Protein AF-A0A2A4UG54-F1 (afdb_monomer)

pLDDT: mean 83.08, std 10.61, range [44.81, 96.62]

Nearest PDB structures (foldseek):
  1o5h-assembly1_B  TM=2.972E-01  e=5.955E+00  Thermotoga maritima
  2q13-assembly1_A-2  TM=2.517E-01  e=5.955E+00  Homo sapiens

Sequence (188 aa):
MLISNFFRPSWVFEKAAKKPYRNYIYISFSIATLIVLIKSLTKESKTFTYFQNEELNQFLGILSDPIVSLLITYAIFLGYIYLSFFIGRRLGVPNPFEQYALSIISISFVGIIGHFVSFLLENILPNNFRMMFFYIFFSWVFVWSLLAMKFNFQLSVQKALLVLLLSLLPFFLLNGPLSISPYLSWLI

Foldseek 3Di:
DPPVLVPDLLSLLVCLPPVVNVVVLVVLLVVLLVVQVVVLVVDDQDQDDPDPDPVVSVVVSCCSNSVNVLVVLVVLLVQLLVQLQVLLVVQAAADDSVSLVSQLSSLQSLLVVLVVVLVVCVVPDDLVVLVVSLVVSLVVSLVSQLVSSCNRRVDDSVSSVVSNCVSCVVSCVVVNSSSSPVSSVPSD

Secondary structure (DSSP, 8-state):
--STTTT-HHHHHHHHTSHHHHHHHHHHHHHHHHHHHHHHTTSPPPP---SS-HHHHHHHHHHTSHHHHHHHHHHHHHHHHHHHHHHHHHHS-PPPHHHHHHHHHHHTHHHHHHHHHHHHHHTTS-HHHHHHHHHHHHHHHHHHHHHHHHHHTT--HHHHHHHHHHHHHHHHHHHGGGGG-GGGGG--

Structure (mmCIF, N/CA/C/O backbone):
data_AF-A0A2A4UG54-F1
#
_entry.id   AF-A0A2A4UG54-F1
#
loop_
_atom_site.group_PDB
_atom_site.id
_atom_site.type_symbol
_atom_site.label_atom_id
_atom_site.label_alt_id
_atom_site.label_comp_id
_atom_site.label_asym_id
_atom_site.label_entity_id
_atom_site.label_seq_id
_atom_site.pdbx_PDB_ins_code
_atom_site.Cartn_x
_atom_site.Cartn_y
_atom_site.Cartn_z
_atom_site.occupancy
_atom_site.B_iso_or_equiv
_atom_site.auth_seq_id
_atom_site.auth_comp_id
_atom_site.auth_asym_id
_atom_site.auth_atom_id
_atom_site.pdbx_PDB_model_num
ATOM 1 N N . MET A 1 1 ? 27.650 14.522 -9.100 1.00 47.72 1 MET A N 1
ATOM 2 C CA . MET A 1 1 ? 26.986 13.329 -9.686 1.00 47.72 1 MET A CA 1
ATOM 3 C C . MET A 1 1 ? 26.128 12.521 -8.695 1.00 47.72 1 MET A C 1
ATOM 5 O O . MET A 1 1 ? 25.294 11.748 -9.143 1.00 47.72 1 MET A O 1
ATOM 9 N N . LEU A 1 2 ? 26.279 12.683 -7.368 1.00 45.62 2 LEU A N 1
ATOM 10 C CA . LEU A 1 2 ? 25.521 11.908 -6.364 1.00 45.62 2 LEU A CA 1
ATOM 11 C C . LEU A 1 2 ? 24.124 12.474 -6.030 1.00 45.62 2 LEU A C 1
ATOM 13 O O . LEU A 1 2 ? 23.222 11.705 -5.719 1.00 45.62 2 LEU A O 1
ATOM 17 N N . ILE A 1 3 ? 23.918 13.791 -6.153 1.00 46.03 3 ILE A N 1
ATOM 18 C CA . ILE A 1 3 ? 22.659 14.453 -5.758 1.00 46.03 3 ILE A CA 1
ATOM 19 C C . ILE A 1 3 ? 21.560 14.288 -6.825 1.00 46.03 3 ILE A C 1
ATOM 21 O O . ILE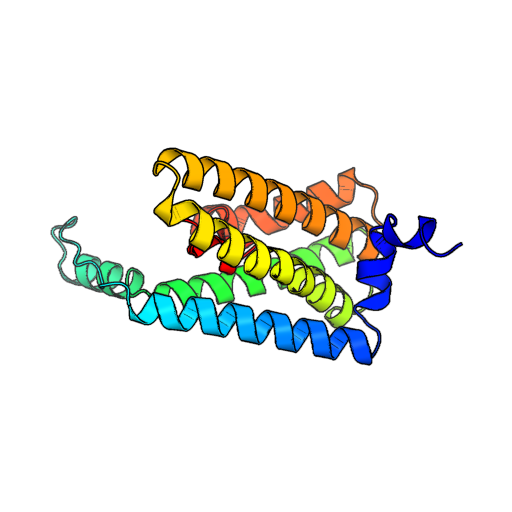 A 1 3 ? 20.399 14.078 -6.488 1.00 46.03 3 ILE A O 1
ATOM 25 N N . SER A 1 4 ? 21.909 14.284 -8.118 1.00 45.22 4 SER A N 1
ATOM 26 C CA . SER A 1 4 ? 20.925 14.176 -9.212 1.00 45.22 4 SER A CA 1
ATOM 27 C C . SER A 1 4 ? 20.233 12.810 -9.287 1.00 45.22 4 SER A C 1
ATOM 29 O O . SER A 1 4 ? 19.095 12.723 -9.737 1.00 45.22 4 SER A O 1
ATOM 31 N N . ASN A 1 5 ? 20.885 11.743 -8.815 1.00 44.81 5 ASN A N 1
ATOM 32 C CA . ASN A 1 5 ? 20.292 10.403 -8.778 1.00 44.81 5 ASN A CA 1
ATOM 33 C C . ASN A 1 5 ? 19.351 10.195 -7.584 1.00 44.81 5 ASN A C 1
ATOM 35 O O . ASN A 1 5 ? 18.510 9.302 -7.639 1.00 44.81 5 ASN A O 1
ATOM 39 N N . PHE A 1 6 ? 19.458 11.017 -6.534 1.00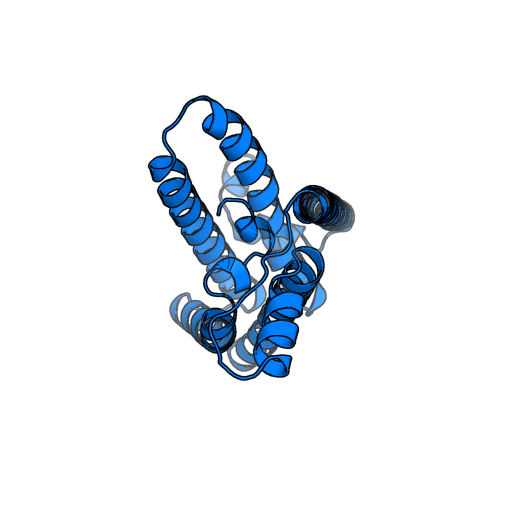 45.44 6 PHE A N 1
ATOM 40 C CA . PHE A 1 6 ? 18.584 10.935 -5.359 1.00 45.44 6 PHE A CA 1
ATOM 41 C C . PHE A 1 6 ? 17.145 11.364 -5.684 1.00 45.44 6 PHE A C 1
ATOM 43 O O . PHE A 1 6 ? 16.193 10.833 -5.121 1.00 45.44 6 PHE A O 1
ATOM 50 N N . PHE A 1 7 ? 16.983 12.277 -6.647 1.00 50.75 7 PHE A N 1
ATOM 51 C CA . PHE A 1 7 ? 15.685 12.806 -7.076 1.00 50.75 7 PHE A CA 1
ATOM 52 C C . PHE A 1 7 ? 15.033 12.032 -8.226 1.00 50.75 7 PHE A C 1
ATOM 54 O O . PHE A 1 7 ? 13.970 12.436 -8.689 1.00 50.75 7 PHE A O 1
ATOM 61 N N . ARG A 1 8 ? 15.629 10.932 -8.710 1.00 66.50 8 ARG A N 1
ATOM 62 C CA . ARG A 1 8 ? 15.028 10.113 -9.772 1.00 66.50 8 ARG A CA 1
ATOM 63 C C . ARG A 1 8 ? 14.199 8.993 -9.132 1.00 66.50 8 ARG A C 1
ATOM 65 O O . ARG A 1 8 ? 14.788 8.011 -8.686 1.00 66.50 8 ARG A O 1
ATOM 72 N N . PRO A 1 9 ? 12.852 9.050 -9.134 1.00 65.50 9 PRO A N 1
ATOM 73 C CA . PRO A 1 9 ? 12.039 8.053 -8.431 1.00 65.50 9 PRO A CA 1
ATOM 74 C C . PRO A 1 9 ? 12.246 6.631 -8.970 1.00 65.50 9 PRO A C 1
ATOM 76 O O . PRO A 1 9 ? 12.134 5.666 -8.223 1.00 65.50 9 PRO A O 1
ATOM 79 N N . SER A 1 10 ? 12.625 6.491 -10.251 1.00 68.81 10 SER A N 1
ATOM 80 C CA . SER A 1 10 ? 12.934 5.187 -10.852 1.00 68.81 10 SER A CA 1
ATOM 81 C C . SER A 1 10 ? 14.110 4.478 -10.180 1.00 68.81 10 SER A C 1
ATOM 83 O O . SER A 1 10 ? 14.108 3.256 -10.100 1.00 68.81 10 SER A O 1
ATOM 85 N N . TRP A 1 11 ? 15.065 5.220 -9.610 1.00 73.19 11 TRP A N 1
ATOM 86 C CA . TRP A 1 11 ? 16.218 4.658 -8.908 1.00 73.19 11 TRP A CA 1
ATOM 87 C C . TRP A 1 11 ? 15.816 3.852 -7.671 1.00 73.19 11 TRP A C 1
ATOM 89 O O . TRP A 1 11 ? 16.426 2.822 -7.390 1.00 73.19 11 TRP A O 1
ATOM 99 N N . VAL A 1 12 ? 14.768 4.284 -6.959 1.00 71.81 12 VAL A N 1
ATOM 100 C CA . VAL A 1 12 ? 14.221 3.566 -5.796 1.00 71.81 12 VAL A CA 1
ATOM 101 C C . VAL A 1 12 ? 13.715 2.185 -6.226 1.00 71.81 12 VAL A C 1
ATOM 103 O O . VAL A 1 12 ? 14.065 1.177 -5.616 1.00 71.81 12 VAL A O 1
ATOM 106 N N . PHE A 1 13 ? 12.981 2.119 -7.338 1.00 75.88 13 PHE A N 1
ATOM 107 C CA . PHE A 1 13 ? 12.390 0.881 -7.860 1.00 75.88 13 PHE A CA 1
ATOM 108 C C . PHE A 1 13 ? 13.407 -0.031 -8.565 1.00 75.88 13 PHE A C 1
ATOM 110 O O . PHE A 1 13 ? 13.356 -1.254 -8.443 1.00 75.88 13 PHE A O 1
ATOM 117 N N . GLU A 1 14 ? 14.382 0.551 -9.263 1.00 73.56 14 GLU A N 1
ATOM 118 C CA . GLU A 1 14 ? 15.494 -0.179 -9.883 1.00 73.56 14 GLU A CA 1
ATOM 119 C C . GLU A 1 14 ? 16.419 -0.803 -8.825 1.00 73.56 14 GLU A C 1
ATOM 121 O O . GLU A 1 14 ? 16.982 -1.882 -9.029 1.00 73.56 14 GLU A O 1
ATOM 126 N N . LYS A 1 15 ? 16.585 -0.143 -7.672 1.00 74.06 15 LYS A N 1
ATOM 127 C CA . LYS A 1 15 ? 17.396 -0.659 -6.564 1.00 74.06 15 LYS A CA 1
ATOM 128 C C . LYS A 1 15 ? 16.666 -1.637 -5.662 1.00 74.06 15 LYS A C 1
ATOM 130 O O . LYS A 1 15 ? 17.345 -2.489 -5.097 1.00 74.06 15 LYS A O 1
ATOM 135 N N . ALA A 1 16 ? 15.339 -1.563 -5.560 1.00 70.75 16 ALA A N 1
ATOM 136 C CA . ALA A 1 16 ? 14.535 -2.465 -4.733 1.00 70.75 16 ALA A CA 1
ATOM 137 C C . ALA A 1 16 ? 14.793 -3.957 -5.035 1.00 70.75 16 ALA A C 1
ATOM 139 O O . ALA A 1 16 ? 14.766 -4.782 -4.127 1.00 70.75 16 ALA A O 1
ATOM 140 N N . ALA A 1 17 ? 15.130 -4.298 -6.286 1.00 69.31 17 ALA A N 1
ATOM 141 C CA . ALA A 1 17 ? 15.460 -5.664 -6.704 1.00 69.31 17 ALA A CA 1
ATOM 142 C C . ALA A 1 17 ? 16.890 -6.129 -6.345 1.00 69.31 17 ALA A C 1
ATOM 144 O O . ALA A 1 17 ? 17.216 -7.306 -6.501 1.00 69.31 17 ALA A O 1
ATOM 145 N N . LYS A 1 18 ? 17.781 -5.238 -5.887 1.00 79.06 18 LYS A N 1
ATOM 146 C CA . LYS A 1 18 ? 19.181 -5.580 -5.582 1.00 79.06 18 LYS A CA 1
ATOM 147 C C . LYS A 1 18 ? 19.315 -6.112 -4.150 1.00 79.06 18 LYS A C 1
ATOM 149 O O . LYS A 1 18 ? 18.737 -5.557 -3.218 1.00 79.06 18 LYS A O 1
ATOM 154 N N . LYS A 1 19 ? 20.147 -7.150 -3.968 1.00 68.06 19 LYS A N 1
ATOM 155 C CA . LYS A 1 19 ? 20.279 -7.937 -2.721 1.00 68.06 19 LYS A CA 1
ATOM 156 C C . LYS A 1 19 ? 20.323 -7.141 -1.399 1.00 68.06 19 LYS A C 1
ATOM 158 O O . LYS A 1 19 ? 19.553 -7.512 -0.519 1.00 68.06 19 LYS A O 1
ATOM 163 N N . PRO A 1 20 ? 21.132 -6.076 -1.201 1.00 73.19 20 PRO A N 1
ATOM 164 C CA . PRO A 1 20 ? 21.115 -5.386 0.092 1.00 73.19 20 PRO A CA 1
ATOM 165 C C . PRO A 1 20 ? 19.790 -4.643 0.333 1.00 73.19 20 PRO A C 1
ATOM 167 O O . PRO A 1 20 ? 19.235 -4.707 1.424 1.00 73.19 20 PRO A O 1
ATOM 170 N N . TYR A 1 21 ? 19.229 -4.005 -0.698 1.00 79.62 21 TYR A N 1
ATOM 171 C CA . TYR A 1 21 ? 17.994 -3.219 -0.600 1.00 79.62 21 TYR A CA 1
ATOM 172 C C . TYR A 1 21 ? 16.747 -4.076 -0.387 1.00 79.62 21 TYR A C 1
ATOM 174 O O . TYR A 1 21 ? 15.864 -3.681 0.370 1.00 79.62 21 TYR A O 1
ATOM 182 N N . ARG A 1 22 ? 16.703 -5.272 -0.981 1.00 84.94 22 ARG A N 1
ATOM 183 C CA . ARG A 1 22 ? 15.615 -6.233 -0.771 1.00 84.94 22 ARG A CA 1
ATOM 184 C C . ARG A 1 22 ? 15.446 -6.597 0.708 1.00 84.94 22 ARG A C 1
ATOM 186 O O . ARG A 1 22 ? 14.331 -6.567 1.221 1.00 84.94 22 ARG A O 1
ATOM 193 N N . ASN A 1 23 ? 16.552 -6.884 1.398 1.00 85.94 23 ASN A N 1
ATOM 194 C CA . ASN A 1 23 ? 16.522 -7.216 2.824 1.00 85.94 23 ASN A CA 1
ATOM 195 C C . ASN A 1 23 ? 16.029 -6.036 3.666 1.00 85.94 23 ASN A C 1
ATOM 197 O O . ASN A 1 23 ? 15.204 -6.237 4.553 1.00 85.94 23 ASN A O 1
ATOM 201 N N . TYR A 1 24 ? 16.467 -4.810 3.358 1.00 84.44 24 TYR A N 1
ATOM 202 C CA . TYR A 1 24 ? 15.969 -3.617 4.049 1.00 84.44 24 TYR A CA 1
ATOM 203 C C . TYR A 1 24 ? 14.461 -3.432 3.863 1.00 84.44 24 TYR A C 1
ATOM 205 O O . TYR A 1 24 ? 13.772 -3.165 4.841 1.00 84.44 24 TYR A O 1
ATOM 213 N N . ILE A 1 25 ? 13.930 -3.646 2.653 1.00 87.62 25 ILE A N 1
ATOM 214 C CA . ILE A 1 25 ? 12.486 -3.553 2.385 1.00 87.62 25 ILE A CA 1
ATOM 215 C C . ILE A 1 25 ? 11.707 -4.553 3.244 1.00 87.62 25 ILE A C 1
ATOM 217 O O . ILE A 1 25 ? 10.733 -4.165 3.888 1.00 87.62 25 ILE A O 1
ATOM 221 N N . TYR A 1 26 ? 12.143 -5.815 3.299 1.00 88.19 26 TYR A N 1
ATOM 222 C CA . TYR A 1 26 ? 11.476 -6.818 4.130 1.00 88.19 26 TYR A CA 1
ATOM 223 C C . TYR A 1 26 ? 11.558 -6.489 5.616 1.00 88.19 26 TYR A C 1
ATOM 225 O O . TYR A 1 26 ? 10.541 -6.542 6.295 1.00 88.19 26 TYR A O 1
ATOM 233 N N . ILE A 1 27 ? 12.735 -6.110 6.120 1.00 87.38 27 ILE A N 1
ATOM 234 C CA . ILE A 1 27 ? 12.912 -5.752 7.533 1.00 87.38 27 ILE A CA 1
ATOM 235 C C . ILE A 1 27 ? 12.013 -4.568 7.895 1.00 87.38 27 ILE A C 1
ATOM 237 O O . ILE A 1 27 ? 11.282 -4.635 8.880 1.00 87.38 27 ILE A O 1
ATOM 241 N N . SER A 1 28 ? 12.013 -3.509 7.083 1.00 84.44 28 SER A N 1
ATOM 242 C CA . SER A 1 28 ? 11.151 -2.348 7.300 1.00 84.44 28 SER A CA 1
ATOM 243 C C . SER A 1 28 ? 9.671 -2.724 7.277 1.00 84.44 28 SER A C 1
ATOM 245 O O . SER A 1 28 ? 8.934 -2.332 8.177 1.00 84.44 28 SER A O 1
ATOM 247 N N . PHE A 1 29 ? 9.230 -3.515 6.298 1.00 86.69 29 PHE A N 1
ATOM 248 C CA . PHE A 1 29 ? 7.839 -3.956 6.218 1.00 86.69 29 PHE A CA 1
ATOM 249 C C . PHE A 1 29 ? 7.430 -4.826 7.414 1.00 86.69 29 PHE A C 1
ATOM 251 O O . PHE A 1 29 ? 6.344 -4.639 7.963 1.00 86.69 29 PHE A O 1
ATOM 258 N N . SER A 1 30 ? 8.302 -5.732 7.860 1.00 86.62 30 SER A N 1
ATOM 259 C CA . SER A 1 30 ? 8.070 -6.566 9.042 1.00 86.62 30 SER A CA 1
ATOM 260 C C . SER A 1 30 ? 7.985 -5.734 10.318 1.00 86.62 30 SER A C 1
ATOM 262 O O . SER A 1 30 ? 7.081 -5.954 11.117 1.00 86.62 30 SER A O 1
ATOM 264 N N . ILE A 1 31 ? 8.866 -4.742 10.495 1.00 85.38 31 ILE A N 1
ATOM 265 C CA . ILE A 1 31 ? 8.810 -3.821 11.641 1.00 85.38 31 ILE A CA 1
ATOM 266 C C . ILE A 1 31 ? 7.510 -3.012 11.610 1.00 85.38 31 ILE A C 1
ATOM 268 O O . ILE A 1 31 ? 6.824 -2.934 12.625 1.00 85.38 31 ILE A O 1
ATOM 272 N N . ALA A 1 32 ? 7.133 -2.459 10.452 1.00 82.88 32 ALA A N 1
ATOM 273 C CA . ALA A 1 32 ? 5.873 -1.730 10.299 1.00 82.88 32 ALA A CA 1
ATOM 274 C C . ALA A 1 32 ? 4.672 -2.612 10.668 1.00 82.88 32 ALA A C 1
ATOM 276 O O . ALA A 1 32 ? 3.807 -2.206 11.438 1.00 82.88 32 ALA A O 1
ATOM 277 N N . THR A 1 33 ? 4.660 -3.847 10.167 1.00 85.50 33 THR A N 1
ATOM 278 C CA . THR A 1 33 ? 3.602 -4.825 10.437 1.00 85.50 33 THR A CA 1
ATOM 279 C C . THR A 1 33 ? 3.528 -5.185 11.915 1.00 85.50 33 THR A C 1
ATOM 281 O O . THR A 1 33 ? 2.437 -5.212 12.477 1.00 85.50 33 THR A O 1
ATOM 284 N N . LEU A 1 34 ? 4.672 -5.399 12.569 1.00 86.06 34 LEU A N 1
ATOM 285 C CA . LEU A 1 34 ? 4.730 -5.689 13.998 1.00 86.06 34 LEU A CA 1
ATOM 286 C C . LEU A 1 34 ? 4.198 -4.520 14.838 1.00 86.06 34 LEU A C 1
ATOM 288 O O . LEU A 1 34 ? 3.426 -4.742 15.765 1.00 86.06 34 LEU A O 1
ATOM 292 N N . ILE A 1 35 ? 4.561 -3.280 14.496 1.00 81.00 35 ILE A N 1
ATOM 293 C CA . ILE A 1 35 ? 4.057 -2.076 15.179 1.00 81.00 35 ILE A CA 1
ATOM 294 C C . ILE A 1 35 ? 2.531 -1.982 15.056 1.00 81.00 35 ILE A C 1
ATOM 296 O O . ILE A 1 35 ? 1.840 -1.735 16.0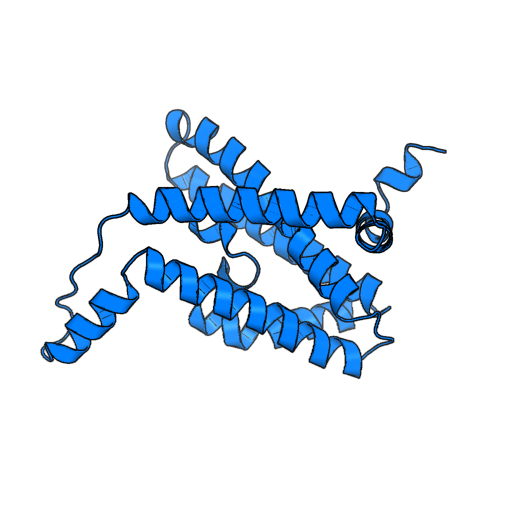48 1.00 81.00 35 ILE A O 1
ATOM 300 N N . VAL A 1 36 ? 1.995 -2.198 13.851 1.00 81.38 36 VAL A N 1
ATOM 301 C CA . VAL A 1 36 ? 0.546 -2.166 13.617 1.00 81.38 36 VAL A CA 1
ATOM 302 C C . VAL A 1 36 ? -0.149 -3.281 14.401 1.00 81.38 36 VAL A C 1
ATOM 304 O O . VAL A 1 36 ? -1.124 -3.004 15.097 1.00 81.38 36 VAL A O 1
ATOM 307 N N . LEU A 1 37 ? 0.396 -4.501 14.372 1.00 85.19 37 LEU A N 1
ATOM 308 C CA . LEU A 1 37 ? -0.126 -5.655 15.105 1.00 85.19 37 LEU A CA 1
ATOM 309 C C . LEU A 1 37 ? -0.190 -5.403 16.617 1.00 85.19 37 LEU A C 1
ATOM 311 O O . LEU A 1 37 ? -1.235 -5.627 17.224 1.00 85.19 37 LEU A O 1
ATOM 315 N N . ILE A 1 38 ? 0.897 -4.902 17.216 1.00 84.38 38 ILE A N 1
ATOM 316 C CA . ILE A 1 38 ? 0.965 -4.634 18.661 1.00 84.38 38 ILE A CA 1
ATOM 317 C C . ILE A 1 38 ? -0.137 -3.662 19.088 1.00 84.38 38 ILE A C 1
ATOM 319 O O . ILE A 1 38 ? -0.789 -3.900 20.100 1.00 84.38 38 ILE A O 1
ATOM 323 N N . LYS A 1 39 ? -0.409 -2.596 18.324 1.00 75.81 39 LYS A N 1
ATOM 324 C CA . LYS A 1 39 ? -1.500 -1.682 18.701 1.00 75.81 39 LYS A CA 1
ATOM 325 C C . LYS A 1 39 ? -2.879 -2.239 18.382 1.00 75.81 39 LYS A C 1
ATOM 327 O O . LYS A 1 39 ? -3.810 -1.929 19.119 1.00 75.81 39 LYS A O 1
ATOM 332 N N . SER A 1 40 ? -3.044 -3.054 17.341 1.00 82.00 40 SER A N 1
ATOM 333 C CA . SER A 1 40 ? -4.323 -3.742 17.131 1.00 82.00 40 SER A CA 1
ATOM 334 C C . SER A 1 40 ? -4.706 -4.559 18.367 1.00 82.00 40 SER A C 1
ATOM 336 O O . SER A 1 40 ? -5.855 -4.497 18.781 1.00 82.00 40 SER A O 1
ATOM 338 N N . LEU A 1 41 ? -3.741 -5.192 19.045 1.00 84.94 41 LEU A N 1
ATOM 339 C CA . LEU A 1 41 ? -3.983 -5.899 20.313 1.00 84.94 41 LEU A CA 1
ATOM 340 C C . LEU A 1 41 ? -4.408 -4.985 21.478 1.00 84.94 41 LEU A C 1
ATOM 342 O O . LEU A 1 41 ? -4.984 -5.469 22.444 1.00 84.94 41 LEU A O 1
ATOM 346 N N . THR A 1 42 ? -4.131 -3.680 21.408 1.00 82.50 42 THR A N 1
ATOM 347 C CA . THR A 1 42 ? -4.558 -2.704 22.431 1.00 82.50 42 THR A CA 1
ATOM 348 C C . THR A 1 42 ? -5.924 -2.077 22.156 1.00 82.50 42 THR A C 1
ATOM 350 O O . THR A 1 42 ? -6.428 -1.339 22.999 1.00 82.50 42 THR A O 1
ATOM 353 N N . LYS A 1 43 ? -6.516 -2.311 20.977 1.00 78.56 43 LYS A N 1
ATOM 354 C CA . LYS A 1 43 ? -7.853 -1.804 20.647 1.00 78.56 43 LYS A CA 1
ATOM 355 C C . LYS A 1 43 ? -8.902 -2.762 21.218 1.00 78.56 43 LYS A C 1
ATOM 357 O O . LYS A 1 43 ? -8.780 -3.973 21.076 1.00 78.56 43 LYS A O 1
ATOM 362 N N . GLU A 1 44 ? -9.944 -2.218 21.834 1.00 76.62 44 GLU A N 1
ATOM 363 C CA . GLU A 1 44 ? -11.091 -3.020 22.264 1.00 76.62 44 GLU A CA 1
ATOM 364 C C . GLU A 1 44 ? -11.944 -3.416 21.053 1.00 76.62 44 GLU A C 1
ATOM 366 O O . GLU A 1 44 ? -12.145 -2.621 20.126 1.00 76.62 44 GLU A O 1
ATOM 371 N N . SER A 1 45 ? -12.447 -4.651 21.059 1.00 74.69 45 SER A N 1
ATOM 372 C CA . SER A 1 45 ? -13.442 -5.089 20.085 1.00 74.69 45 SER A CA 1
ATOM 373 C C . SER A 1 45 ? -14.757 -4.348 20.323 1.00 74.69 45 SER A C 1
ATOM 375 O O . SER A 1 45 ? -15.148 -4.066 21.457 1.00 74.69 45 SER A O 1
ATOM 377 N N . LYS A 1 46 ? -15.452 -3.999 19.238 1.00 75.19 46 LYS A N 1
ATOM 378 C CA . LYS A 1 46 ? -16.749 -3.329 19.333 1.00 75.19 46 LYS A CA 1
ATOM 379 C C . LYS A 1 46 ? -17.854 -4.372 19.303 1.00 75.19 46 LYS A C 1
ATOM 381 O O . LYS A 1 46 ? -17.894 -5.232 18.430 1.00 75.19 46 LYS A O 1
ATOM 386 N N . THR A 1 47 ? -18.788 -4.275 20.237 1.00 73.00 47 THR A N 1
ATOM 387 C CA . THR A 1 47 ? -20.051 -5.004 20.147 1.00 73.00 47 THR A CA 1
ATOM 388 C C . THR A 1 47 ? -21.044 -4.160 19.358 1.00 73.00 47 THR A C 1
ATOM 390 O O . THR A 1 47 ? -21.216 -2.968 19.616 1.00 73.00 47 THR A O 1
ATOM 393 N N . PHE A 1 48 ? -21.672 -4.765 18.352 1.00 76.19 48 PHE A N 1
ATOM 394 C CA . PHE A 1 48 ? -22.686 -4.103 17.541 1.00 76.19 48 PHE A CA 1
ATOM 395 C C . PHE A 1 48 ? -24.067 -4.644 17.874 1.00 76.19 48 PHE A C 1
ATOM 397 O O . PHE A 1 48 ? -24.261 -5.849 17.985 1.00 76.19 48 PHE A O 1
ATOM 404 N N . THR A 1 49 ? -25.033 -3.740 17.990 1.00 82.81 49 THR A N 1
ATOM 405 C CA . THR A 1 49 ? -26.452 -4.052 18.204 1.00 82.81 49 THR A CA 1
ATOM 406 C C . THR A 1 49 ? -27.314 -3.310 17.181 1.00 82.81 49 THR A C 1
ATOM 408 O O . THR A 1 49 ? -28.355 -2.743 17.500 1.00 82.81 49 THR A O 1
ATOM 411 N N . TYR A 1 50 ? -26.847 -3.256 15.931 1.00 81.88 50 TYR A N 1
ATOM 412 C CA . TYR A 1 50 ? -27.511 -2.498 14.866 1.00 81.88 50 TYR A CA 1
ATOM 413 C C . TYR A 1 50 ? -28.686 -3.247 14.238 1.00 81.88 50 TYR A C 1
ATOM 415 O O . TYR A 1 50 ? -29.628 -2.616 13.762 1.00 81.88 50 TYR A O 1
ATOM 423 N N . PHE A 1 51 ? -28.636 -4.580 14.223 1.00 88.38 51 PHE A N 1
ATOM 424 C CA . PHE A 1 51 ? -29.647 -5.415 13.583 1.00 88.38 51 PHE A CA 1
ATOM 425 C C . PHE A 1 51 ? -30.430 -6.223 14.617 1.00 88.38 51 PHE A C 1
ATOM 427 O O . PHE A 1 51 ? -29.928 -6.531 15.691 1.00 88.38 51 PHE A O 1
ATOM 434 N N . GLN A 1 52 ? -31.666 -6.603 14.294 1.00 90.00 52 GLN A N 1
ATOM 435 C CA . GLN A 1 52 ? -32.446 -7.516 15.143 1.00 90.00 52 GLN A CA 1
ATOM 436 C C . GLN A 1 52 ? -31.911 -8.956 15.099 1.00 90.00 52 GLN A C 1
ATOM 438 O O . GLN A 1 52 ? -32.177 -9.743 15.998 1.00 90.00 52 GLN A O 1
ATOM 443 N N . ASN A 1 53 ? -31.161 -9.306 14.050 1.00 92.00 53 ASN A N 1
ATOM 444 C CA . ASN A 1 53 ? -30.541 -10.615 13.911 1.00 92.00 53 ASN A CA 1
ATOM 445 C C . ASN A 1 53 ? -29.233 -10.666 14.728 1.00 92.00 53 ASN A C 1
ATOM 447 O O . ASN A 1 53 ? -28.261 -9.981 14.398 1.00 92.00 53 ASN A O 1
ATOM 451 N N . GLU A 1 54 ? -29.219 -11.478 15.789 1.00 89.19 54 GLU A N 1
ATOM 452 C CA . GLU A 1 54 ? -28.056 -11.647 16.670 1.00 89.19 54 GLU A CA 1
ATOM 453 C C . GLU A 1 54 ? -26.848 -12.262 15.953 1.00 89.19 54 GLU A C 1
ATOM 455 O O . GLU A 1 54 ? -25.726 -11.824 16.194 1.00 89.19 54 GLU A O 1
ATOM 460 N N . GLU A 1 55 ? -27.050 -13.204 15.029 1.00 90.06 55 GLU A N 1
ATOM 461 C CA . GLU A 1 55 ? -25.960 -13.822 14.258 1.00 90.06 55 GLU A CA 1
ATOM 462 C C . GLU A 1 55 ? -25.263 -12.794 13.358 1.00 90.06 55 GLU A C 1
ATOM 464 O O . GLU A 1 55 ? -24.036 -12.759 13.274 1.00 90.06 55 GLU A O 1
ATOM 469 N N . LEU A 1 56 ? -26.032 -11.899 12.729 1.00 86.69 56 LEU A N 1
ATOM 470 C CA . LEU A 1 56 ? -25.495 -10.814 11.910 1.00 86.69 56 LEU A CA 1
ATOM 471 C C . LEU A 1 56 ? -24.682 -9.832 12.762 1.00 86.69 56 LEU A C 1
ATOM 473 O O . LEU A 1 56 ? -23.600 -9.410 12.356 1.00 86.69 56 LEU A O 1
ATOM 477 N N . ASN A 1 57 ? -25.165 -9.499 13.959 1.00 84.75 57 ASN A N 1
ATOM 478 C CA . ASN A 1 57 ? -24.428 -8.666 14.909 1.00 84.75 57 ASN A CA 1
ATOM 479 C C . ASN A 1 57 ? -23.144 -9.350 15.405 1.00 84.75 57 ASN A C 1
ATOM 481 O O . ASN A 1 57 ? -22.107 -8.693 15.492 1.00 84.75 57 ASN A O 1
ATOM 485 N N . GLN A 1 58 ? -23.185 -10.656 15.691 1.00 86.62 58 GLN A N 1
ATOM 486 C CA . GLN A 1 58 ? -22.006 -11.442 16.071 1.00 86.62 58 GLN A CA 1
ATOM 487 C C . GLN A 1 58 ? -20.978 -11.483 14.937 1.00 86.62 58 GLN A C 1
ATOM 489 O O . GLN A 1 58 ? -19.795 -11.243 15.172 1.00 86.62 58 GLN A O 1
ATOM 494 N N . PHE A 1 59 ? -21.424 -11.715 13.701 1.00 85.88 59 PHE A N 1
ATOM 495 C CA . PHE A 1 59 ? -20.564 -11.697 12.521 1.00 85.88 59 PHE A CA 1
ATOM 496 C C . PHE A 1 59 ? -19.890 -10.332 12.330 1.00 85.88 59 PHE A C 1
ATOM 498 O O . PHE A 1 59 ? -18.675 -10.259 12.142 1.00 85.88 59 PHE A O 1
ATOM 505 N N . LEU A 1 60 ? -20.645 -9.237 12.449 1.00 84.25 60 LEU A N 1
ATOM 506 C CA . LEU A 1 60 ? -20.082 -7.885 12.412 1.00 84.25 60 LEU A CA 1
ATOM 507 C C . LEU A 1 60 ? -19.124 -7.631 13.582 1.00 84.25 60 LEU A C 1
ATOM 509 O O . LEU A 1 60 ? -18.096 -6.982 13.395 1.00 84.25 60 LEU A O 1
ATOM 513 N N . GLY A 1 61 ? -19.421 -8.175 14.764 1.00 83.25 61 GLY A N 1
ATOM 514 C CA . GLY A 1 61 ? -18.538 -8.145 15.927 1.00 83.25 61 GLY A CA 1
ATOM 515 C C . GLY A 1 61 ? -17.180 -8.782 15.627 1.00 83.25 61 GLY A C 1
ATOM 516 O O . GLY A 1 61 ? -16.152 -8.148 15.857 1.00 83.25 61 GLY A O 1
ATOM 517 N N . ILE A 1 62 ? -17.165 -9.967 15.006 1.00 85.75 62 ILE A N 1
ATOM 518 C CA . ILE A 1 62 ? -15.932 -10.639 14.553 1.00 85.75 62 ILE A CA 1
ATOM 519 C C . ILE A 1 62 ? -15.177 -9.772 13.540 1.00 85.75 62 ILE A C 1
ATOM 521 O O . ILE A 1 62 ? -13.962 -9.632 13.639 1.00 85.75 62 ILE A O 1
ATOM 525 N N . LEU A 1 63 ? -15.870 -9.150 12.582 1.00 83.38 63 LEU A N 1
ATOM 526 C CA . LEU A 1 63 ? -15.228 -8.265 11.601 1.00 83.38 63 LEU A CA 1
ATOM 527 C C . LEU A 1 63 ? -14.638 -6.992 12.224 1.00 83.38 63 LEU A C 1
ATOM 529 O O . LEU A 1 63 ? -13.709 -6.412 11.659 1.00 83.38 63 LEU A O 1
ATOM 533 N N . SER A 1 64 ? -15.155 -6.557 13.376 1.00 82.00 64 SER A N 1
ATOM 534 C CA . SER A 1 64 ? -14.575 -5.448 14.142 1.00 82.00 64 SER A CA 1
ATOM 535 C C . SER A 1 64 ? -13.461 -5.843 15.092 1.00 82.00 64 SER A C 1
ATOM 537 O O . SER A 1 64 ? -12.854 -4.948 15.686 1.00 82.00 64 SER A O 1
ATOM 539 N N . ASP A 1 65 ? -13.174 -7.138 15.238 1.00 87.56 65 ASP A N 1
ATOM 540 C CA . ASP A 1 65 ? -11.990 -7.565 15.963 1.00 87.56 65 ASP A CA 1
ATOM 541 C C . ASP A 1 65 ? -10.752 -6.922 15.304 1.00 87.56 65 ASP A C 1
ATOM 543 O O . ASP A 1 65 ? -10.557 -7.045 14.088 1.00 87.56 65 ASP A O 1
ATOM 547 N N . PRO A 1 66 ? -9.911 -6.202 16.065 1.00 85.19 66 PRO A N 1
ATOM 548 C CA . PRO A 1 66 ? -8.787 -5.467 15.495 1.00 85.19 66 PRO A CA 1
ATOM 549 C C . PRO A 1 66 ? -7.775 -6.339 14.746 1.00 85.19 66 PRO A C 1
ATOM 551 O O . PRO A 1 66 ? -7.115 -5.849 13.825 1.00 85.19 66 PRO A O 1
ATOM 554 N N . ILE A 1 67 ? -7.623 -7.609 15.129 1.00 88.38 67 ILE A N 1
ATOM 555 C CA . ILE A 1 67 ? -6.715 -8.555 14.476 1.00 88.38 67 ILE A CA 1
ATOM 556 C C . ILE A 1 67 ? -7.351 -9.077 13.196 1.00 88.38 67 ILE A C 1
ATOM 558 O O . ILE A 1 67 ? -6.694 -9.078 12.154 1.00 88.38 67 ILE A O 1
ATOM 562 N N . VAL A 1 68 ? -8.634 -9.441 13.231 1.00 88.94 68 VAL A N 1
ATO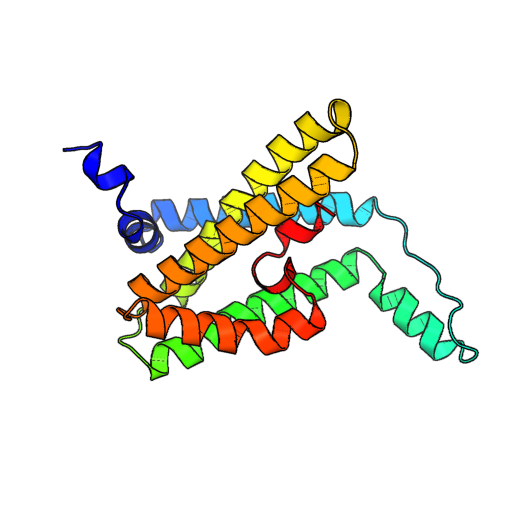M 563 C CA . VAL A 1 68 ? -9.375 -9.854 12.028 1.00 88.94 68 VAL A CA 1
ATOM 564 C C . VAL A 1 68 ? -9.407 -8.723 10.998 1.00 88.94 68 VAL A C 1
ATOM 566 O O . VAL A 1 68 ? -9.065 -8.937 9.834 1.00 88.94 68 VAL A O 1
ATOM 569 N N . SER A 1 69 ? -9.726 -7.501 11.423 1.00 85.88 69 SER A N 1
ATOM 570 C CA . SER A 1 69 ? -9.724 -6.308 10.570 1.00 85.88 69 SER A CA 1
ATOM 571 C C . SER A 1 69 ? -8.346 -6.048 9.947 1.00 85.88 69 SER A C 1
ATOM 573 O O . SER A 1 69 ? -8.232 -5.738 8.753 1.00 85.88 69 SER A O 1
ATOM 575 N N . LEU A 1 70 ? -7.274 -6.248 10.721 1.00 87.31 70 LEU A N 1
ATOM 576 C CA . LEU A 1 70 ? -5.908 -6.128 10.222 1.00 87.31 70 LEU A CA 1
ATOM 577 C C . LEU A 1 70 ? -5.593 -7.193 9.164 1.00 87.31 70 LEU A C 1
ATOM 579 O O . LEU A 1 70 ? -5.064 -6.861 8.102 1.00 87.31 70 LEU A O 1
ATOM 583 N N . LEU A 1 71 ? -5.950 -8.455 9.413 1.00 90.00 71 LEU A N 1
ATOM 584 C CA . LEU A 1 71 ? -5.757 -9.55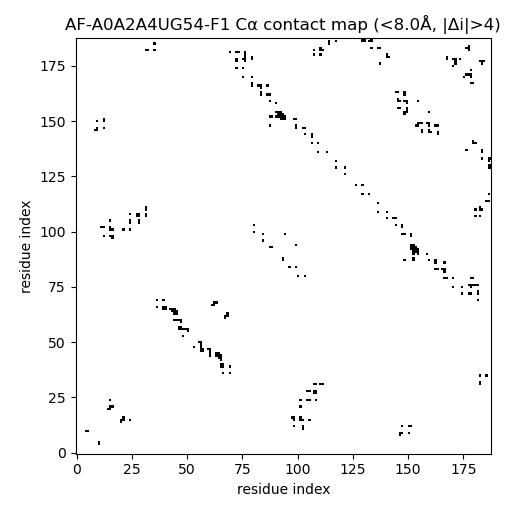3 8.460 1.00 90.00 7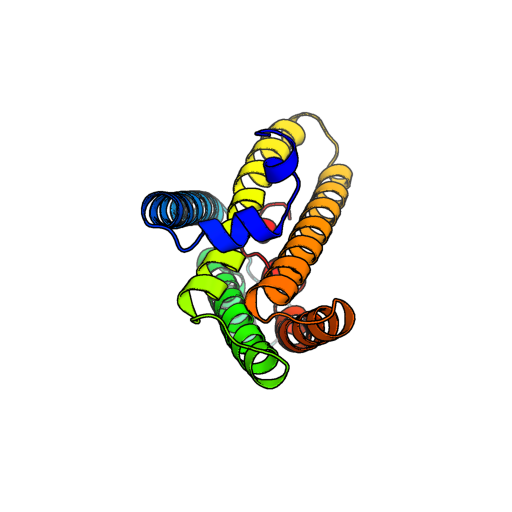1 LEU A CA 1
ATOM 585 C C . LEU A 1 71 ? -6.505 -9.298 7.147 1.00 90.00 71 LEU A C 1
ATOM 587 O O . LEU A 1 71 ? -5.920 -9.457 6.074 1.00 90.00 71 LEU A O 1
ATOM 591 N N . ILE A 1 72 ? -7.755 -8.832 7.223 1.00 90.19 72 ILE A N 1
ATOM 592 C CA . ILE A 1 72 ? -8.543 -8.423 6.051 1.00 90.19 72 ILE A CA 1
ATOM 593 C C . ILE A 1 72 ? -7.828 -7.296 5.299 1.00 90.19 72 ILE A C 1
ATOM 595 O O . ILE A 1 72 ? -7.701 -7.351 4.077 1.00 90.19 72 ILE A O 1
ATOM 599 N N . THR A 1 73 ? -7.293 -6.305 6.013 1.00 89.50 73 THR A N 1
ATOM 600 C CA . THR A 1 73 ? -6.566 -5.182 5.406 1.00 89.50 73 THR A CA 1
ATOM 601 C C . THR A 1 73 ? -5.325 -5.651 4.640 1.00 89.50 73 THR A C 1
ATOM 603 O O . THR A 1 73 ? -5.118 -5.233 3.499 1.00 89.50 73 THR A O 1
ATOM 606 N N . TYR A 1 74 ? -4.528 -6.562 5.206 1.00 90.62 74 TYR A N 1
ATOM 607 C CA . TYR A 1 74 ? -3.376 -7.141 4.505 1.00 90.62 74 TYR A CA 1
ATOM 608 C C . TYR A 1 74 ? -3.783 -8.024 3.323 1.00 90.62 74 TYR A C 1
ATOM 610 O O . TYR A 1 74 ? -3.147 -7.953 2.271 1.00 90.62 74 TYR A O 1
ATOM 618 N N . ALA A 1 75 ? -4.843 -8.823 3.458 1.00 92.56 75 ALA A N 1
ATOM 619 C CA . ALA A 1 75 ? -5.368 -9.633 2.360 1.00 92.56 75 ALA A CA 1
ATOM 620 C C . ALA A 1 75 ? -5.811 -8.755 1.180 1.00 92.56 75 ALA A C 1
ATOM 622 O O . ALA A 1 75 ? -5.456 -9.026 0.032 1.00 92.56 75 ALA A O 1
ATOM 623 N N . ILE A 1 76 ? -6.509 -7.654 1.467 1.00 92.81 76 ILE A N 1
ATOM 624 C CA . ILE A 1 76 ? -6.915 -6.655 0.476 1.00 92.81 76 ILE A CA 1
ATOM 625 C C . ILE A 1 76 ? -5.693 -6.000 -0.180 1.00 92.81 76 ILE A C 1
ATOM 627 O O . ILE A 1 76 ? -5.647 -5.890 -1.403 1.00 92.81 76 ILE A O 1
ATOM 631 N N . PHE A 1 77 ? -4.677 -5.622 0.599 1.00 92.31 77 PHE A N 1
ATOM 632 C CA . PHE A 1 77 ? -3.438 -5.040 0.074 1.00 92.31 77 PHE A CA 1
ATOM 633 C C . PHE A 1 77 ? -2.681 -5.998 -0.862 1.00 92.31 77 PHE A C 1
ATOM 635 O O . PHE A 1 77 ? -2.223 -5.597 -1.935 1.00 92.31 77 PHE A O 1
ATOM 642 N N . LEU A 1 78 ? -2.583 -7.282 -0.506 1.00 93.31 78 LEU A N 1
ATOM 643 C CA . LEU A 1 78 ? -1.994 -8.307 -1.375 1.00 93.31 78 LEU A CA 1
ATOM 644 C C . LEU A 1 78 ? -2.828 -8.514 -2.646 1.00 93.31 78 LEU A C 1
ATOM 646 O O . LEU A 1 78 ? -2.263 -8.616 -3.738 1.00 93.31 78 LEU A O 1
ATOM 650 N N . GLY A 1 79 ? -4.158 -8.514 -2.519 1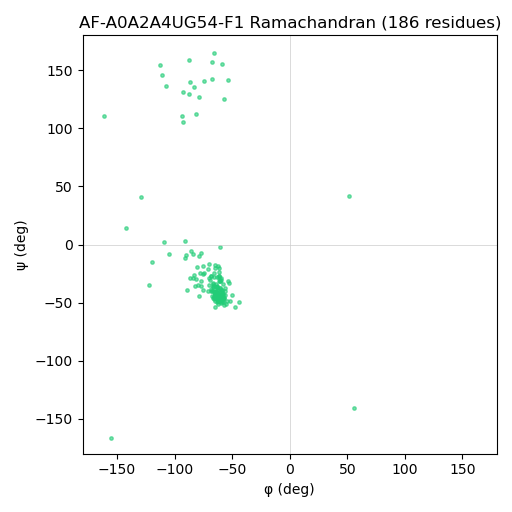.00 94.12 79 GLY A N 1
ATOM 651 C CA . GLY A 1 79 ? -5.085 -8.539 -3.649 1.00 94.12 79 GLY A CA 1
ATOM 652 C C . GLY A 1 79 ? -4.871 -7.359 -4.599 1.00 94.12 79 GLY A C 1
ATOM 653 O O . GLY A 1 79 ? -4.798 -7.556 -5.813 1.00 94.12 79 GLY A O 1
ATOM 654 N N . TYR A 1 80 ? -4.673 -6.155 -4.059 1.00 94.19 80 TYR A N 1
ATOM 655 C CA . TYR A 1 80 ? -4.335 -4.953 -4.822 1.00 94.19 80 TYR A CA 1
ATOM 656 C C . TYR A 1 80 ? -3.016 -5.104 -5.589 1.00 94.19 80 TYR A C 1
ATOM 658 O O . TYR A 1 80 ? -2.989 -4.843 -6.795 1.00 94.19 80 TYR A O 1
ATOM 666 N N . ILE A 1 81 ? -1.940 -5.572 -4.945 1.00 94.62 81 ILE A N 1
ATOM 667 C CA . ILE A 1 81 ? -0.645 -5.820 -5.611 1.00 94.62 81 ILE A CA 1
ATOM 668 C C . ILE A 1 81 ? -0.804 -6.837 -6.745 1.00 94.62 81 ILE A C 1
ATOM 670 O O . ILE A 1 81 ? -0.259 -6.658 -7.835 1.00 94.62 81 ILE A O 1
ATOM 674 N N . TYR A 1 82 ? -1.553 -7.910 -6.507 1.00 95.50 82 TYR A N 1
ATOM 675 C CA . TYR A 1 82 ? -1.770 -8.939 -7.513 1.00 95.50 82 TYR A CA 1
ATOM 676 C C . TYR A 1 82 ? -2.561 -8.383 -8.702 1.00 95.50 82 TYR A C 1
ATOM 678 O O . TYR A 1 82 ? -2.088 -8.432 -9.836 1.00 95.50 82 TYR A O 1
ATOM 686 N N . LEU A 1 83 ? -3.723 -7.776 -8.459 1.00 95.62 83 LEU A N 1
ATOM 687 C CA . LEU A 1 83 ? -4.583 -7.247 -9.518 1.00 95.62 83 LEU A CA 1
ATOM 688 C C . LEU A 1 83 ? -3.869 -6.177 -10.356 1.00 95.62 83 LEU A C 1
ATOM 690 O O . LEU A 1 83 ? -3.896 -6.235 -11.588 1.00 95.62 83 LEU A O 1
ATOM 694 N N . SER A 1 84 ? -3.162 -5.256 -9.703 1.00 95.19 84 SER A N 1
ATOM 695 C CA . SER A 1 84 ? -2.379 -4.223 -10.387 1.00 95.19 84 SER A CA 1
ATOM 696 C C . SER A 1 84 ? -1.248 -4.784 -11.234 1.00 95.19 84 SER A C 1
ATOM 698 O O . SER A 1 84 ? -1.023 -4.294 -12.343 1.00 95.19 84 SER A O 1
ATOM 700 N N . PHE A 1 85 ? -0.592 -5.856 -10.788 1.00 96.12 85 PHE A N 1
ATOM 701 C CA . PHE A 1 85 ? 0.377 -6.559 -11.618 1.00 96.12 85 PHE A CA 1
ATOM 702 C C . PHE A 1 85 ? -0.264 -7.174 -12.863 1.00 96.12 85 PHE A C 1
ATOM 704 O O . PHE A 1 85 ? 0.268 -7.024 -13.964 1.00 96.12 85 PHE A O 1
ATOM 711 N N . PHE A 1 86 ? -1.414 -7.837 -12.719 1.00 95.69 86 PHE A N 1
ATOM 712 C CA . PHE A 1 86 ? -2.103 -8.467 -13.847 1.00 95.69 86 PHE A CA 1
ATOM 713 C C . PHE A 1 86 ? -2.568 -7.449 -14.886 1.00 95.69 86 PHE A C 1
ATOM 715 O O . PHE A 1 86 ? -2.325 -7.644 -16.079 1.00 95.69 86 PHE A O 1
ATOM 722 N N . ILE A 1 87 ? -3.189 -6.352 -14.450 1.00 95.31 87 ILE A N 1
ATOM 723 C CA . ILE A 1 87 ? -3.637 -5.283 -15.349 1.00 95.31 87 ILE A CA 1
ATOM 724 C C . ILE A 1 87 ? -2.420 -4.580 -15.971 1.00 95.31 87 ILE A C 1
ATOM 726 O O . ILE A 1 87 ? -2.368 -4.400 -17.189 1.00 95.31 87 ILE A O 1
ATOM 730 N N . GLY A 1 88 ? -1.401 -4.247 -15.171 1.00 94.56 88 GLY A N 1
ATOM 731 C CA . GLY A 1 88 ? -0.172 -3.598 -15.637 1.00 94.56 88 GLY A CA 1
ATOM 732 C C . GLY A 1 88 ? 0.575 -4.416 -16.690 1.00 94.56 88 GLY A C 1
ATOM 733 O O . GLY A 1 88 ? 0.948 -3.884 -17.738 1.00 94.56 88 GLY A O 1
ATOM 734 N N . ARG A 1 89 ? 0.702 -5.731 -16.477 1.00 93.81 89 ARG A N 1
ATOM 735 C CA . ARG A 1 89 ? 1.307 -6.674 -17.430 1.00 93.81 89 ARG A CA 1
ATOM 736 C C . ARG A 1 89 ? 0.580 -6.724 -18.775 1.00 93.81 89 ARG A C 1
ATOM 738 O O . ARG A 1 89 ? 1.217 -6.987 -19.788 1.00 93.81 89 ARG A O 1
ATOM 745 N N . ARG A 1 90 ? -0.738 -6.505 -18.809 1.00 93.44 90 ARG A N 1
ATOM 746 C CA . ARG A 1 90 ? -1.515 -6.490 -20.063 1.00 93.44 90 ARG A CA 1
ATOM 747 C C . ARG A 1 90 ? -1.293 -5.218 -20.881 1.00 93.44 90 ARG A C 1
ATOM 749 O O . ARG A 1 90 ? -1.497 -5.246 -22.089 1.00 93.44 90 ARG A O 1
ATOM 756 N N . LEU A 1 91 ? -0.902 -4.116 -20.240 1.00 92.00 91 LEU A N 1
ATOM 757 C CA . LEU A 1 91 ? -0.825 -2.791 -20.864 1.00 92.00 91 LEU A CA 1
ATOM 758 C C . LEU A 1 91 ? 0.608 -2.322 -21.178 1.00 92.00 91 LEU A C 1
ATOM 760 O O . LEU A 1 91 ? 0.760 -1.285 -21.835 1.00 92.00 91 LEU A O 1
ATOM 764 N N . GLY A 1 92 ? 1.636 -3.047 -20.720 1.00 90.88 92 GLY A N 1
ATOM 765 C CA . GLY A 1 92 ? 3.048 -2.660 -20.830 1.00 90.88 92 GLY A CA 1
ATOM 766 C C . GLY A 1 92 ? 4.031 -3.833 -20.798 1.00 90.88 92 GLY A C 1
ATOM 767 O O . GLY A 1 92 ? 3.640 -4.989 -20.942 1.00 90.88 92 GLY A O 1
ATOM 768 N N . VAL A 1 93 ? 5.319 -3.526 -20.613 1.00 83.94 93 VAL A N 1
ATOM 769 C CA . VAL A 1 93 ? 6.406 -4.520 -20.548 1.00 83.94 93 VAL A CA 1
ATOM 770 C C . VAL A 1 93 ? 6.647 -4.885 -19.082 1.00 83.94 93 VAL A C 1
ATOM 772 O O . VAL A 1 93 ? 7.116 -4.035 -18.326 1.00 83.94 93 VAL A O 1
ATOM 775 N N . PRO A 1 94 ? 6.309 -6.108 -18.640 1.00 81.19 94 PRO A N 1
ATOM 776 C CA . PRO A 1 94 ? 6.359 -6.457 -17.228 1.00 81.19 94 PRO A CA 1
ATOM 777 C C . PRO A 1 94 ? 7.785 -6.758 -16.761 1.00 81.19 94 PRO A C 1
ATOM 779 O O . PRO A 1 94 ? 8.442 -7.663 -17.273 1.00 81.19 94 PRO A O 1
ATOM 782 N N . ASN A 1 95 ? 8.217 -6.079 -15.701 1.00 83.81 95 ASN A N 1
ATOM 783 C CA . ASN A 1 95 ? 9.248 -6.621 -14.819 1.00 83.81 95 ASN A CA 1
ATOM 784 C C . ASN A 1 95 ? 8.730 -7.876 -14.079 1.00 83.81 95 ASN A C 1
ATOM 786 O O . ASN A 1 95 ? 7.516 -8.107 -14.018 1.00 83.81 95 ASN A O 1
ATOM 790 N N . PRO A 1 96 ? 9.619 -8.689 -13.473 1.00 88.25 96 PRO A N 1
ATOM 791 C CA . PRO A 1 96 ? 9.208 -9.798 -12.616 1.00 88.25 96 PRO A CA 1
ATOM 792 C C . PRO A 1 96 ? 8.258 -9.340 -11.500 1.00 88.25 96 PRO A C 1
ATOM 794 O O . PRO A 1 96 ? 8.466 -8.283 -10.900 1.00 88.25 96 PRO A O 1
ATOM 797 N N . PHE A 1 97 ? 7.248 -10.161 -11.180 1.00 91.44 97 PHE A N 1
ATOM 798 C CA . PHE A 1 97 ? 6.266 -9.871 -10.122 1.00 91.44 97 PHE A CA 1
ATOM 799 C C . PHE A 1 97 ? 6.934 -9.472 -8.808 1.00 91.44 97 PHE A C 1
ATOM 801 O O . PHE A 1 97 ? 6.537 -8.497 -8.181 1.00 91.44 97 PHE A O 1
ATOM 808 N N . GLU A 1 98 ? 7.992 -10.186 -8.431 1.00 90.62 98 GLU A N 1
ATOM 809 C CA . GLU A 1 98 ? 8.755 -9.924 -7.216 1.00 90.62 98 GLU A CA 1
ATOM 810 C C . GLU A 1 98 ? 9.291 -8.486 -7.152 1.00 90.62 98 GLU A C 1
ATOM 812 O O . GLU A 1 98 ? 9.174 -7.832 -6.119 1.00 90.62 98 GLU A O 1
ATOM 817 N N . GLN A 1 99 ? 9.831 -7.957 -8.254 1.00 89.31 99 GLN A N 1
ATOM 818 C CA . GLN A 1 99 ? 10.359 -6.593 -8.298 1.00 89.31 99 GLN A CA 1
ATOM 819 C C . GLN A 1 99 ? 9.246 -5.547 -8.170 1.00 89.31 99 GLN A C 1
ATOM 821 O O . GLN A 1 99 ? 9.416 -4.533 -7.484 1.00 89.31 99 GLN A O 1
ATOM 826 N N . TYR A 1 100 ? 8.095 -5.801 -8.794 1.00 91.38 100 TYR A N 1
ATOM 827 C CA . TYR A 1 100 ? 6.922 -4.949 -8.643 1.00 91.38 100 TYR A CA 1
ATOM 828 C C . TYR A 1 100 ? 6.383 -4.982 -7.206 1.00 91.38 100 TYR A C 1
ATOM 830 O O . TYR A 1 100 ? 6.179 -3.929 -6.601 1.00 91.38 100 TYR A O 1
ATOM 838 N N . ALA A 1 101 ? 6.235 -6.175 -6.627 1.00 92.25 101 ALA A N 1
ATOM 839 C CA . ALA A 1 101 ? 5.775 -6.355 -5.257 1.00 92.25 101 ALA A CA 1
ATOM 840 C C . ALA A 1 101 ? 6.717 -5.659 -4.266 1.00 92.25 101 ALA A C 1
ATOM 842 O O . ALA A 1 101 ? 6.258 -4.893 -3.426 1.00 92.25 101 ALA A O 1
ATOM 843 N N . LEU A 1 102 ? 8.036 -5.828 -4.417 1.00 91.00 102 LEU A N 1
ATOM 844 C CA . LEU A 1 102 ? 9.039 -5.118 -3.616 1.00 91.00 102 LEU A CA 1
ATOM 845 C C . LEU A 1 102 ? 8.947 -3.600 -3.782 1.00 91.00 102 LEU A C 1
ATOM 847 O O . LEU A 1 102 ? 9.100 -2.878 -2.801 1.00 91.00 102 LEU A O 1
ATOM 851 N N . SER A 1 103 ? 8.660 -3.110 -4.990 1.00 90.25 103 SER A N 1
ATOM 852 C CA . SER A 1 103 ? 8.453 -1.679 -5.231 1.00 90.25 103 SER A CA 1
ATOM 853 C C . SER A 1 103 ? 7.259 -1.152 -4.438 1.00 90.25 103 SER A C 1
ATOM 855 O O . SER A 1 103 ? 7.409 -0.158 -3.733 1.00 90.25 103 SER A O 1
ATOM 857 N N . ILE A 1 104 ? 6.107 -1.829 -4.484 1.00 90.81 104 ILE A N 1
ATOM 858 C CA . ILE A 1 104 ? 4.915 -1.416 -3.727 1.00 90.81 104 ILE A CA 1
ATOM 859 C C . ILE A 1 104 ? 5.133 -1.567 -2.217 1.00 90.81 104 ILE A C 1
ATOM 861 O O . ILE A 1 104 ? 4.858 -0.642 -1.459 1.00 90.81 104 ILE A O 1
ATOM 865 N N . ILE A 1 105 ? 5.716 -2.681 -1.771 1.00 90.19 105 ILE A N 1
ATOM 866 C CA . ILE A 1 105 ? 6.032 -2.919 -0.358 1.00 90.19 105 ILE A CA 1
ATOM 867 C C . ILE A 1 105 ? 7.007 -1.860 0.172 1.00 90.19 105 ILE A C 1
ATOM 869 O O . ILE A 1 105 ? 6.838 -1.406 1.298 1.00 90.19 105 ILE A O 1
ATOM 873 N N . SER A 1 106 ? 7.982 -1.407 -0.623 1.00 86.00 106 SER A N 1
ATOM 874 C CA . SER A 1 106 ? 8.942 -0.372 -0.206 1.00 86.00 106 SER A CA 1
ATOM 875 C C . SER A 1 106 ? 8.289 0.978 0.098 1.00 86.00 106 SER A C 1
ATOM 877 O O . SER A 1 106 ? 8.760 1.701 0.977 1.00 86.00 106 SER A O 1
ATOM 879 N N . ILE A 1 107 ? 7.154 1.281 -0.546 1.00 86.12 107 ILE A N 1
ATOM 880 C CA . ILE A 1 107 ? 6.344 2.470 -0.239 1.00 86.12 107 ILE A CA 1
ATOM 881 C C . ILE A 1 107 ? 5.843 2.396 1.209 1.00 86.12 107 ILE A C 1
ATOM 883 O O . ILE A 1 107 ? 5.658 3.431 1.847 1.00 86.12 107 ILE A O 1
ATOM 887 N N . SER A 1 108 ? 5.755 1.192 1.785 1.00 71.69 108 SER A N 1
ATOM 888 C CA . SER A 1 108 ? 5.360 0.989 3.179 1.00 71.69 108 SER A CA 1
ATOM 889 C C . SER A 1 108 ? 6.289 1.599 4.212 1.00 71.69 108 SER A C 1
ATOM 891 O O . SER A 1 108 ? 5.858 1.866 5.333 1.00 71.69 108 SER A O 1
ATOM 893 N N . PHE A 1 109 ? 7.528 1.919 3.839 1.00 72.75 109 PHE A N 1
ATOM 894 C CA . PHE A 1 109 ? 8.422 2.687 4.700 1.00 72.75 109 PHE A CA 1
ATOM 895 C C . PHE A 1 109 ? 7.862 4.079 5.036 1.00 72.75 109 PHE A C 1
ATOM 897 O O . PHE A 1 109 ? 8.058 4.576 6.145 1.00 72.75 109 PHE A O 1
ATOM 904 N N . VAL A 1 110 ? 7.092 4.677 4.118 1.00 70.50 110 VAL A N 1
ATOM 905 C CA . VAL A 1 110 ? 6.368 5.935 4.360 1.00 70.50 110 VAL A CA 1
ATOM 906 C C . VAL A 1 110 ? 5.423 5.789 5.549 1.00 70.50 110 VAL A C 1
ATOM 908 O O . VAL A 1 110 ? 5.270 6.726 6.323 1.00 70.50 110 VAL A O 1
ATOM 911 N N . GLY A 1 111 ? 4.847 4.603 5.742 1.00 67.19 111 GLY A N 1
ATOM 912 C CA . GLY A 1 111 ? 4.038 4.287 6.908 1.00 67.19 111 GLY A CA 1
ATOM 913 C C . GLY A 1 111 ? 4.775 4.479 8.209 1.00 67.19 111 GLY A C 1
ATOM 914 O O . GLY A 1 111 ? 4.300 5.210 9.063 1.00 67.19 111 GLY A O 1
ATOM 915 N N . ILE A 1 112 ? 5.961 3.885 8.335 1.00 73.44 112 ILE A N 1
ATOM 916 C CA . ILE A 1 112 ? 6.790 3.973 9.546 1.00 73.44 112 ILE A CA 1
ATOM 917 C C . ILE A 1 112 ? 7.086 5.434 9.892 1.00 73.44 112 ILE A C 1
ATOM 919 O O . ILE A 1 112 ? 6.916 5.842 11.040 1.00 73.44 112 ILE A O 1
ATOM 923 N N . ILE A 1 113 ? 7.474 6.232 8.892 1.00 78.44 113 ILE A N 1
ATOM 924 C CA . ILE A 1 113 ? 7.706 7.671 9.075 1.00 78.44 113 ILE A CA 1
ATOM 925 C C . ILE A 1 113 ? 6.411 8.361 9.510 1.00 78.44 113 ILE A C 1
ATOM 927 O O . ILE A 1 113 ? 6.414 9.123 10.474 1.00 78.44 113 ILE A O 1
ATOM 931 N N . GLY A 1 114 ? 5.301 8.073 8.831 1.00 73.12 114 GLY A N 1
ATOM 932 C CA . GLY A 1 114 ? 3.992 8.633 9.152 1.00 73.12 114 GLY A CA 1
ATOM 933 C C . GLY A 1 114 ? 3.543 8.310 10.570 1.00 73.12 114 GLY A C 1
ATOM 934 O O . GLY A 1 114 ? 3.069 9.200 11.267 1.00 73.12 114 GLY A O 1
ATOM 935 N N . HIS A 1 115 ? 3.766 7.081 11.036 1.00 71.69 115 HIS A N 1
ATOM 936 C CA . HIS A 1 115 ? 3.490 6.672 12.410 1.00 71.69 115 HIS A CA 1
ATOM 937 C C . HIS A 1 115 ? 4.341 7.442 13.407 1.00 71.69 115 HIS A C 1
ATOM 939 O O . HIS A 1 115 ? 3.802 7.971 14.373 1.00 71.69 115 HIS A O 1
ATOM 945 N N . PHE A 1 116 ? 5.654 7.516 13.180 1.00 78.00 116 PHE A N 1
ATOM 946 C CA . PHE A 1 116 ? 6.556 8.219 14.085 1.00 78.00 116 PHE A CA 1
ATOM 947 C C . PHE A 1 116 ? 6.161 9.693 14.219 1.00 78.00 116 PHE A C 1
ATOM 949 O O . PHE A 1 116 ? 6.034 10.206 15.329 1.00 78.00 116 PHE A O 1
ATOM 956 N N . VAL A 1 117 ? 5.882 10.355 13.094 1.00 80.00 117 VAL A N 1
ATOM 957 C CA . VAL A 1 117 ? 5.439 11.751 13.100 1.00 80.00 117 VAL A CA 1
ATOM 958 C C . VAL A 1 117 ? 4.062 11.883 13.754 1.00 80.00 117 VAL A C 1
ATOM 960 O O . VAL A 1 117 ? 3.888 12.738 14.615 1.00 80.00 117 VAL A O 1
ATOM 963 N N . SER A 1 118 ? 3.098 11.022 13.423 1.00 73.81 118 SER A N 1
ATOM 964 C CA . SER A 1 118 ? 1.761 11.070 14.025 1.00 73.81 118 SER A CA 1
ATOM 965 C C . SER A 1 118 ? 1.793 10.851 15.535 1.00 73.81 118 SER A C 1
ATOM 967 O O . SER A 1 118 ? 1.058 11.526 16.242 1.00 73.81 118 SER A O 1
ATOM 969 N N . PHE A 1 119 ? 2.638 9.948 16.036 1.00 76.25 119 PHE A N 1
ATOM 970 C CA . PHE A 1 119 ? 2.805 9.705 17.470 1.00 76.25 119 PHE A CA 1
ATOM 971 C C . PHE A 1 119 ? 3.345 10.942 18.199 1.00 76.25 119 PHE A C 1
ATOM 973 O O . PHE A 1 119 ? 2.838 11.309 19.257 1.00 76.25 119 PHE A O 1
ATOM 980 N N . LEU A 1 120 ? 4.338 11.626 17.620 1.00 79.50 120 LEU A N 1
ATOM 981 C CA . LEU A 1 120 ? 4.854 12.878 18.182 1.00 79.50 120 LEU A CA 1
ATOM 982 C C . LEU A 1 120 ? 3.792 13.983 18.181 1.00 79.50 120 LEU A C 1
ATOM 984 O O . LEU A 1 120 ? 3.686 14.745 19.139 1.00 79.50 120 LEU A O 1
ATOM 988 N N . LEU A 1 121 ? 3.000 14.057 17.111 1.00 76.00 121 LEU A N 1
ATOM 989 C CA . LEU A 1 121 ? 1.978 15.086 16.939 1.00 76.00 121 LEU A CA 1
ATOM 990 C C . LEU A 1 121 ? 0.705 14.824 17.752 1.00 76.00 121 LEU A C 1
ATOM 992 O O . LEU A 1 121 ? 0.014 15.783 18.083 1.00 76.00 121 LEU A O 1
ATOM 996 N N . GLU A 1 122 ? 0.400 13.573 18.106 1.00 74.62 122 GLU A N 1
ATOM 997 C CA . GLU A 1 122 ? -0.802 13.197 18.866 1.00 74.62 122 GLU A CA 1
ATOM 998 C C . GLU A 1 122 ? -0.874 13.884 20.238 1.00 74.62 122 GLU A C 1
ATOM 1000 O O . GLU A 1 122 ? -1.961 14.220 20.699 1.00 74.62 122 GLU A O 1
ATOM 1005 N N . AS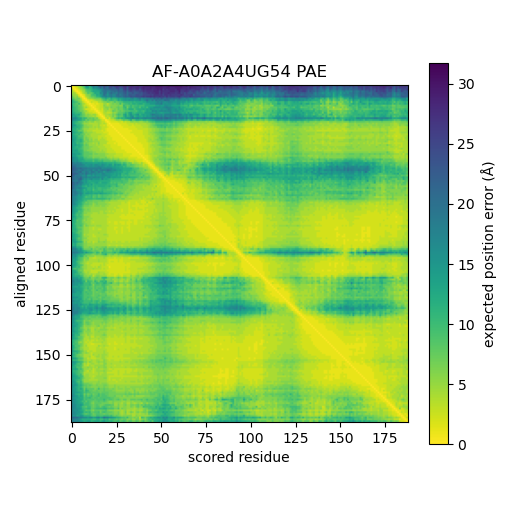N A 1 123 ? 0.279 14.172 20.849 1.00 73.56 123 ASN A N 1
ATOM 1006 C CA . ASN A 1 123 ? 0.360 14.854 22.144 1.00 73.56 123 ASN A CA 1
ATOM 1007 C C . ASN A 1 123 ? 0.283 16.389 22.046 1.00 73.56 123 ASN A C 1
ATOM 1009 O O . ASN A 1 123 ? 0.241 17.064 23.071 1.00 73.56 123 ASN A O 1
ATOM 1013 N N . ILE A 1 124 ? 0.322 16.948 20.832 1.00 79.19 124 ILE A N 1
ATOM 1014 C CA . ILE A 1 124 ? 0.518 18.389 20.602 1.00 79.19 124 ILE A CA 1
ATOM 1015 C C . ILE A 1 124 ? -0.636 18.991 19.794 1.00 79.19 124 ILE A C 1
ATOM 1017 O O . ILE A 1 124 ? -1.008 20.143 20.016 1.00 79.19 124 ILE A O 1
ATOM 1021 N N . LEU A 1 125 ? -1.204 18.240 18.845 1.00 78.12 125 LEU A N 1
ATOM 1022 C CA . LEU A 1 125 ? -2.168 18.757 17.878 1.00 78.12 125 LEU A CA 1
ATOM 1023 C C . LEU A 1 125 ? -3.596 18.223 18.098 1.00 78.12 125 LEU A C 1
ATOM 1025 O O . LEU A 1 125 ? -3.781 17.057 18.448 1.00 78.12 125 LEU A O 1
ATOM 1029 N N . PRO A 1 126 ? -4.631 19.042 17.816 1.00 76.94 126 PRO A N 1
ATOM 1030 C CA . PRO A 1 126 ? -6.029 18.614 17.853 1.00 76.94 126 PRO A CA 1
ATOM 1031 C C . PRO A 1 126 ? -6.331 17.453 16.892 1.00 76.94 126 PRO A C 1
ATOM 1033 O O . PRO A 1 126 ? -5.721 17.339 15.830 1.00 76.94 126 PRO A O 1
ATOM 1036 N N . ASN A 1 127 ? -7.369 16.660 17.183 1.00 71.62 127 ASN A N 1
ATOM 1037 C CA . ASN A 1 127 ? -7.768 15.499 16.366 1.00 71.62 127 ASN A CA 1
ATOM 1038 C C . ASN A 1 127 ? -7.969 15.801 14.869 1.00 71.62 127 ASN A C 1
ATOM 1040 O O . ASN A 1 127 ? -7.629 14.968 14.031 1.00 71.62 127 ASN A O 1
ATOM 1044 N N . ASN A 1 128 ? -8.437 17.001 14.511 1.00 74.94 128 ASN A N 1
ATOM 1045 C CA . ASN A 1 128 ? -8.631 17.402 13.111 1.00 74.94 128 ASN A CA 1
ATOM 1046 C C . ASN A 1 128 ? -7.322 17.396 12.295 1.00 74.94 128 ASN A C 1
ATOM 1048 O O . ASN A 1 128 ? -7.350 17.159 11.087 1.00 74.94 128 ASN A O 1
ATOM 1052 N N . PHE A 1 129 ? -6.167 17.587 12.942 1.00 77.75 129 PHE A N 1
ATOM 1053 C CA . PHE A 1 129 ? -4.866 17.500 12.276 1.00 77.75 129 PHE A CA 1
ATOM 1054 C C . PHE A 1 129 ? -4.501 16.069 11.875 1.00 77.75 129 PHE A C 1
ATOM 1056 O O . PHE A 1 129 ? -3.823 15.891 10.863 1.00 77.75 129 PHE A O 1
ATOM 1063 N N . ARG A 1 130 ? -4.980 15.046 12.597 1.00 74.12 130 ARG A N 1
ATOM 1064 C CA . ARG A 1 130 ? -4.711 13.638 12.256 1.00 74.12 130 ARG A CA 1
ATOM 1065 C C . ARG A 1 130 ? -5.342 13.260 10.922 1.00 74.12 130 ARG A C 1
ATOM 1067 O O . ARG A 1 130 ? -4.678 12.667 10.079 1.00 74.12 130 ARG A O 1
ATOM 1074 N N . MET A 1 131 ? -6.582 13.694 10.689 1.00 78.94 131 MET A N 1
ATOM 1075 C CA . MET A 1 131 ? -7.282 13.465 9.420 1.00 78.94 131 MET A CA 1
ATOM 1076 C C . MET A 1 131 ? -6.575 14.153 8.250 1.00 78.94 131 MET A C 1
ATOM 1078 O O . MET A 1 131 ? -6.393 13.551 7.194 1.00 78.94 131 MET A O 1
ATOM 1082 N N . MET A 1 132 ? -6.112 15.394 8.435 1.00 82.69 132 MET A N 1
ATOM 1083 C CA . MET A 1 132 ? -5.311 16.081 7.416 1.00 82.69 132 MET A CA 1
ATOM 1084 C C . MET A 1 132 ? -4.020 15.307 7.109 1.00 82.69 132 MET A C 1
ATOM 1086 O O . MET A 1 132 ? -3.678 15.103 5.944 1.00 82.69 132 MET A O 1
ATOM 1090 N N . PHE A 1 133 ? -3.330 14.831 8.147 1.00 81.81 133 PHE A N 1
ATOM 1091 C CA . PHE A 1 133 ? -2.107 14.047 8.010 1.00 81.81 133 PHE A CA 1
ATOM 1092 C C . PHE A 1 133 ? -2.357 12.725 7.273 1.00 81.81 133 PHE A C 1
ATOM 1094 O O . PHE A 1 133 ? -1.620 12.386 6.348 1.00 81.81 133 PHE A O 1
ATOM 1101 N N . PHE A 1 134 ? -3.449 12.031 7.597 1.00 83.12 134 PHE A N 1
ATOM 1102 C CA . PHE A 1 134 ? -3.900 10.842 6.879 1.00 83.12 134 PHE A CA 1
ATOM 1103 C C . PHE A 1 134 ? -4.067 11.102 5.377 1.00 83.12 134 PHE A C 1
ATOM 1105 O O . PHE A 1 134 ? -3.518 10.353 4.569 1.00 83.12 134 PHE A O 1
ATOM 1112 N N . TYR A 1 135 ? -4.745 12.184 4.979 1.00 85.19 135 TYR A N 1
ATOM 1113 C CA . TYR A 1 135 ? -4.941 12.507 3.560 1.00 85.19 135 TYR A CA 1
ATOM 1114 C C . TYR A 1 135 ? -3.643 12.879 2.835 1.00 85.19 135 TYR A C 1
ATOM 1116 O O . TYR A 1 135 ? -3.464 12.507 1.670 1.00 85.19 135 TYR A O 1
ATOM 1124 N N . ILE A 1 136 ? -2.719 13.572 3.509 1.00 86.56 136 ILE A N 1
ATOM 1125 C CA . ILE A 1 136 ? -1.390 13.885 2.962 1.00 86.56 136 ILE A CA 1
ATOM 1126 C C . ILE A 1 136 ? -0.617 12.589 2.699 1.00 86.56 136 ILE A C 1
ATOM 1128 O O . ILE A 1 136 ? -0.106 12.384 1.595 1.00 86.56 136 ILE A O 1
ATOM 1132 N N . PHE A 1 137 ? -0.578 11.684 3.678 1.00 85.12 137 PHE A N 1
ATOM 1133 C CA . PHE A 1 137 ? 0.113 10.402 3.550 1.00 85.12 137 PHE A CA 1
ATOM 1134 C C . PHE A 1 137 ? -0.545 9.494 2.513 1.00 85.12 137 PHE A C 1
ATOM 1136 O O . PHE A 1 137 ? 0.157 8.877 1.713 1.00 85.12 137 PHE A O 1
ATOM 1143 N N . PHE A 1 138 ? -1.874 9.458 2.456 1.00 86.19 138 PHE A N 1
ATOM 1144 C CA . PHE A 1 138 ? -2.602 8.739 1.417 1.00 86.19 138 PHE A CA 1
ATOM 1145 C C . PHE A 1 138 ? -2.257 9.258 0.016 1.00 86.19 138 PHE A C 1
ATOM 1147 O O . PHE A 1 138 ? -1.889 8.471 -0.855 1.00 86.19 138 PHE A O 1
ATOM 1154 N N . SER A 1 139 ? -2.302 10.577 -0.191 1.00 88.12 139 SER A N 1
ATOM 1155 C CA . SER A 1 139 ? -1.956 11.205 -1.475 1.00 88.12 139 SER A CA 1
ATOM 1156 C C . SER A 1 139 ? -0.517 10.890 -1.879 1.00 88.12 139 SER A C 1
ATOM 1158 O O . SER A 1 139 ? -0.232 10.602 -3.041 1.00 88.12 139 SER A O 1
ATOM 1160 N N . TRP A 1 140 ? 0.394 10.874 -0.907 1.00 87.56 140 TRP A N 1
ATOM 1161 C CA . TRP A 1 140 ? 1.777 10.476 -1.122 1.00 87.56 140 TRP A CA 1
ATOM 1162 C C . TRP A 1 140 ? 1.883 9.011 -1.572 1.00 87.56 140 TRP A C 1
ATOM 1164 O O . TRP A 1 140 ? 2.480 8.732 -2.612 1.00 87.56 140 TRP A O 1
ATOM 1174 N N . VAL A 1 141 ? 1.261 8.069 -0.853 1.00 89.12 141 VAL A N 1
ATOM 1175 C CA . VAL A 1 141 ? 1.246 6.637 -1.217 1.00 89.12 141 VAL A CA 1
ATOM 1176 C C . VAL A 1 141 ? 0.626 6.419 -2.599 1.00 89.12 141 VAL A C 1
ATOM 1178 O O . VAL A 1 141 ? 1.144 5.620 -3.384 1.00 89.12 141 VAL A O 1
ATOM 1181 N N . PHE A 1 142 ? -0.432 7.158 -2.930 1.00 91.25 142 PHE A N 1
ATOM 1182 C CA . PHE A 1 142 ? -1.074 7.132 -4.241 1.00 91.25 142 PHE A CA 1
ATOM 1183 C C . PHE A 1 142 ? -0.095 7.535 -5.353 1.00 91.25 142 PHE A C 1
ATOM 1185 O O . PHE A 1 142 ? 0.084 6.798 -6.326 1.00 91.25 142 PHE A O 1
ATOM 1192 N N . VAL A 1 143 ? 0.602 8.666 -5.189 1.00 92.00 143 VAL A N 1
ATOM 1193 C CA . VAL A 1 143 ? 1.600 9.152 -6.157 1.00 92.00 143 VAL A CA 1
ATOM 1194 C C . VAL A 1 143 ? 2.750 8.156 -6.313 1.00 92.00 143 VAL A C 1
ATOM 1196 O O . VAL A 1 143 ? 3.147 7.841 -7.437 1.00 92.00 143 VAL A O 1
ATOM 1199 N N . TRP A 1 144 ? 3.270 7.606 -5.215 1.00 90.81 144 TRP A N 1
ATOM 1200 C CA . TRP A 1 144 ? 4.351 6.620 -5.282 1.00 90.81 144 TRP A CA 1
ATOM 1201 C C . TRP A 1 144 ? 3.912 5.306 -5.927 1.00 90.81 144 TRP A C 1
ATOM 1203 O O . TRP A 1 144 ? 4.680 4.726 -6.693 1.00 90.81 144 TRP A O 1
ATOM 1213 N N . SER A 1 145 ? 2.674 4.872 -5.694 1.00 92.44 145 SER A N 1
ATOM 1214 C CA . SER A 1 145 ? 2.103 3.684 -6.337 1.00 92.44 145 SER A CA 1
ATOM 1215 C C . SER A 1 145 ? 1.961 3.882 -7.846 1.00 92.44 145 SER A C 1
ATOM 1217 O O . SER A 1 145 ? 2.344 3.007 -8.626 1.00 92.44 145 SER A O 1
ATOM 1219 N N . LEU A 1 146 ? 1.506 5.065 -8.273 1.00 93.88 146 LEU A N 1
ATOM 1220 C CA . LEU A 1 146 ? 1.431 5.446 -9.684 1.00 93.88 146 LEU A CA 1
ATOM 1221 C C . LEU A 1 146 ? 2.815 5.413 -10.348 1.00 93.88 146 LEU A C 1
ATOM 1223 O O . LEU A 1 146 ? 2.983 4.855 -11.436 1.00 93.88 146 LEU A O 1
ATOM 1227 N N . LEU A 1 147 ? 3.823 5.989 -9.688 1.00 92.69 147 LEU A N 1
ATOM 1228 C CA . LEU A 1 147 ? 5.199 5.984 -10.183 1.00 92.69 147 LEU A CA 1
ATOM 1229 C C . LEU A 1 147 ? 5.779 4.565 -10.234 1.00 92.69 147 LEU A C 1
ATOM 1231 O O . LEU A 1 147 ? 6.420 4.214 -11.226 1.00 92.69 147 LEU A O 1
ATOM 1235 N N . ALA A 1 148 ? 5.515 3.734 -9.224 1.00 91.25 148 ALA A N 1
ATOM 1236 C CA . ALA A 1 148 ? 5.947 2.340 -9.203 1.00 91.25 148 ALA A CA 1
ATOM 1237 C C . ALA A 1 148 ? 5.391 1.568 -10.405 1.00 91.25 148 ALA A C 1
ATOM 1239 O O . ALA A 1 148 ? 6.147 0.857 -11.067 1.00 91.25 148 ALA A O 1
ATOM 1240 N N . MET A 1 149 ? 4.110 1.753 -10.738 1.00 93.44 149 MET A N 1
ATOM 1241 C CA . MET A 1 149 ? 3.492 1.152 -11.927 1.00 93.44 149 MET A CA 1
ATOM 1242 C C . MET A 1 149 ? 4.107 1.688 -13.220 1.00 93.44 149 MET A C 1
ATOM 1244 O O . MET A 1 149 ? 4.508 0.909 -14.084 1.00 93.44 149 MET A O 1
ATOM 1248 N N . LYS A 1 150 ? 4.240 3.014 -13.344 1.00 93.62 150 LYS A N 1
ATOM 1249 C CA . LYS A 1 150 ? 4.844 3.663 -14.515 1.00 93.62 150 LYS A CA 1
ATOM 1250 C C . LYS A 1 150 ? 6.217 3.077 -14.837 1.00 93.62 150 LYS A C 1
ATOM 1252 O O . LYS A 1 150 ? 6.486 2.758 -15.991 1.00 93.62 150 LYS A O 1
ATOM 1257 N N . PHE A 1 151 ? 7.084 2.950 -13.835 1.00 91.00 151 PHE A N 1
ATOM 1258 C CA . PHE A 1 151 ? 8.460 2.508 -14.052 1.00 91.00 151 PHE A CA 1
ATOM 1259 C C . PHE A 1 151 ? 8.602 0.986 -14.153 1.00 91.00 151 PHE A C 1
ATOM 1261 O O . PHE A 1 151 ? 9.391 0.532 -14.976 1.00 91.00 151 PHE A O 1
ATOM 1268 N N . ASN A 1 152 ? 7.832 0.195 -13.397 1.00 91.31 152 ASN A N 1
ATOM 1269 C CA . ASN A 1 152 ? 7.929 -1.270 -13.471 1.00 91.31 152 ASN A CA 1
ATOM 1270 C C . ASN A 1 152 ? 7.291 -1.878 -14.726 1.00 91.31 152 ASN A C 1
ATOM 1272 O O . ASN A 1 152 ? 7.698 -2.962 -15.132 1.00 91.31 152 ASN A O 1
ATOM 1276 N N . PHE A 1 153 ? 6.311 -1.197 -15.327 1.00 91.44 153 PHE A N 1
ATOM 1277 C CA . PHE A 1 153 ? 5.634 -1.656 -16.547 1.00 91.44 153 PHE A CA 1
ATOM 1278 C C . PHE A 1 153 ? 5.983 -0.820 -17.790 1.00 91.44 153 PHE A C 1
ATOM 1280 O O . PHE A 1 153 ? 5.423 -1.048 -18.863 1.00 91.44 153 PHE A O 1
ATOM 1287 N N . GLN A 1 154 ? 6.873 0.173 -17.648 1.00 91.62 154 GLN A N 1
ATOM 1288 C CA . GLN A 1 154 ? 7.254 1.130 -18.701 1.00 91.62 154 GLN A CA 1
ATOM 1289 C C . GLN A 1 154 ? 6.043 1.815 -19.367 1.00 91.62 154 GLN A C 1
ATOM 1291 O O . GLN A 1 154 ? 5.973 1.987 -20.583 1.00 91.62 154 GLN A O 1
ATOM 1296 N N . LEU A 1 155 ? 5.058 2.198 -18.556 1.00 93.25 155 LEU A N 1
ATOM 1297 C CA . LEU A 1 155 ? 3.804 2.793 -19.019 1.00 93.25 155 LEU A CA 1
ATOM 1298 C C . LEU A 1 155 ? 3.914 4.315 -19.168 1.00 93.25 155 LEU A C 1
ATOM 1300 O O . LEU A 1 155 ? 4.727 4.974 -18.518 1.00 93.25 155 LEU A O 1
ATOM 1304 N N . SER A 1 156 ? 3.024 4.904 -19.970 1.00 94.81 156 SER A N 1
ATOM 1305 C CA . SER A 1 156 ? 2.727 6.334 -19.854 1.00 94.81 156 SER A CA 1
ATOM 1306 C C . SER A 1 156 ? 2.016 6.615 -18.523 1.00 94.81 156 SER A C 1
ATOM 1308 O O . SER A 1 156 ? 1.382 5.728 -17.948 1.00 94.81 156 SER A O 1
ATOM 1310 N N . VAL A 1 157 ? 2.080 7.859 -18.033 1.00 94.31 157 VAL A N 1
ATOM 1311 C CA . VAL A 1 157 ? 1.412 8.261 -16.776 1.00 94.31 157 VAL A CA 1
ATOM 1312 C C . VAL A 1 157 ? -0.090 7.957 -16.823 1.00 94.31 157 VAL A C 1
ATOM 1314 O O . VAL A 1 157 ? -0.639 7.447 -15.855 1.00 94.31 157 VAL A O 1
ATOM 1317 N N . GLN A 1 158 ? -0.735 8.190 -17.969 1.00 96.44 158 GLN A N 1
ATOM 1318 C CA . GLN A 1 158 ? -2.160 7.911 -18.175 1.00 96.44 158 GLN A CA 1
ATOM 1319 C C . GLN A 1 158 ? -2.487 6.419 -18.039 1.00 96.44 158 GLN A C 1
ATOM 1321 O O . GLN A 1 158 ? -3.422 6.053 -17.333 1.00 96.44 158 GLN A O 1
ATOM 1326 N N . LYS A 1 159 ? -1.692 5.543 -18.671 1.00 95.44 159 LYS A N 1
ATOM 1327 C CA . LYS A 1 159 ? -1.879 4.090 -18.557 1.00 95.44 159 LYS A CA 1
ATOM 1328 C C . LYS A 1 159 ? -1.608 3.602 -17.135 1.00 95.44 159 LYS A C 1
ATOM 1330 O O . LYS A 1 159 ? -2.352 2.769 -16.637 1.00 95.44 159 LYS A O 1
ATOM 1335 N N . ALA A 1 160 ? -0.584 4.136 -16.467 1.00 95.94 160 ALA A N 1
ATOM 1336 C CA . ALA A 1 160 ? -0.306 3.813 -15.070 1.00 95.94 160 ALA A CA 1
ATOM 1337 C C . ALA A 1 160 ? -1.458 4.246 -14.145 1.00 95.94 160 ALA A C 1
ATOM 1339 O O . ALA A 1 160 ? -1.827 3.497 -13.247 1.00 95.94 160 ALA A O 1
ATOM 1340 N N . LEU A 1 161 ? -2.065 5.410 -14.398 1.00 96.56 161 LEU A N 1
ATOM 1341 C CA . LEU A 1 161 ? -3.229 5.884 -13.649 1.00 96.56 161 LEU A CA 1
ATOM 1342 C C . LEU A 1 161 ? -4.438 4.977 -13.877 1.00 96.56 161 LEU A C 1
ATOM 1344 O O . LEU A 1 161 ? -5.118 4.628 -12.919 1.00 96.56 161 LEU A O 1
ATOM 1348 N N . LEU A 1 162 ? -4.669 4.540 -15.117 1.00 96.62 162 LEU A N 1
ATOM 1349 C CA . LEU A 1 162 ? -5.724 3.580 -15.431 1.00 96.62 162 LEU A CA 1
ATOM 1350 C C . LEU A 1 162 ? -5.525 2.257 -14.681 1.00 96.62 162 LEU A C 1
ATOM 1352 O O . LEU A 1 162 ? -6.468 1.771 -14.062 1.00 96.62 162 LEU A O 1
ATOM 1356 N N . VAL A 1 163 ? -4.307 1.697 -14.696 1.00 95.88 163 VAL A N 1
ATOM 1357 C CA . VAL A 1 163 ? -3.974 0.493 -13.914 1.00 95.88 163 VAL A CA 1
ATOM 1358 C C . VAL A 1 163 ? -4.297 0.741 -12.449 1.00 95.88 163 VAL A C 1
ATOM 1360 O O . VAL A 1 163 ? -5.029 -0.043 -11.855 1.00 95.88 163 VAL A O 1
ATOM 1363 N N . LEU A 1 164 ? -3.804 1.842 -11.881 1.00 94.12 164 LEU A N 1
ATOM 1364 C CA . LEU A 1 164 ? -4.001 2.159 -10.475 1.00 94.12 164 LEU A CA 1
ATOM 1365 C C . LEU A 1 164 ? -5.485 2.242 -10.111 1.00 94.12 164 LEU A C 1
ATOM 1367 O O . LEU A 1 164 ? -5.903 1.573 -9.175 1.00 94.12 164 LEU A O 1
ATOM 1371 N N . LEU A 1 165 ? -6.288 2.982 -10.875 1.00 94.12 165 LEU A N 1
ATOM 1372 C CA . LEU A 1 165 ? -7.717 3.149 -10.610 1.00 94.12 165 LEU A CA 1
ATOM 1373 C C . LEU A 1 165 ? -8.500 1.841 -10.763 1.00 94.12 165 LEU A C 1
ATOM 1375 O O . LEU A 1 165 ? -9.296 1.520 -9.887 1.00 94.12 165 LEU A O 1
ATOM 1379 N N . LEU A 1 166 ? -8.255 1.058 -11.820 1.00 94.38 166 LEU A N 1
ATOM 1380 C CA . LEU A 1 166 ? -8.938 -0.229 -12.020 1.00 94.38 166 LEU A CA 1
ATOM 1381 C C . LEU A 1 166 ? -8.569 -1.253 -10.945 1.00 94.38 166 LEU A C 1
ATOM 1383 O O . LEU A 1 166 ? -9.409 -2.046 -10.530 1.00 94.38 166 LEU A O 1
ATOM 1387 N N . SER A 1 167 ? -7.317 -1.222 -10.489 1.00 93.06 167 SER A N 1
ATOM 1388 C CA . SER A 1 167 ? -6.856 -2.082 -9.399 1.00 93.06 167 SER A CA 1
ATOM 1389 C C . SER A 1 167 ? -7.450 -1.646 -8.071 1.00 93.06 167 SER A C 1
ATOM 1391 O O . SER A 1 167 ? -7.806 -2.485 -7.257 1.00 93.06 167 SER A O 1
ATOM 1393 N N . LEU A 1 168 ? -7.534 -0.336 -7.844 1.00 90.25 168 LEU A N 1
ATOM 1394 C CA . LEU A 1 168 ? -7.960 0.251 -6.584 1.00 90.25 168 LEU A CA 1
ATOM 1395 C C . LEU A 1 168 ? -9.472 0.158 -6.384 1.00 90.25 168 LEU A C 1
ATOM 1397 O O . LEU A 1 168 ? -9.906 -0.119 -5.274 1.00 90.25 168 LEU A O 1
ATOM 1401 N N . LEU A 1 169 ? -10.267 0.358 -7.437 1.00 90.88 169 LEU A N 1
ATOM 1402 C CA . LEU A 1 169 ? -11.727 0.430 -7.367 1.00 90.88 169 LEU A CA 1
ATOM 1403 C C . LEU A 1 169 ? -12.380 -0.710 -6.557 1.00 90.88 169 LEU A C 1
ATOM 1405 O O . LEU A 1 169 ? -13.108 -0.392 -5.616 1.00 90.88 169 LEU A O 1
ATOM 1409 N N . PRO A 1 170 ? -12.125 -2.009 -6.832 1.00 89.56 170 PRO A N 1
ATOM 1410 C CA . PRO A 1 170 ? -12.770 -3.086 -6.077 1.00 89.56 170 PRO A CA 1
ATOM 1411 C C . PRO A 1 170 ? -12.376 -3.089 -4.596 1.00 89.56 170 PRO A C 1
ATOM 1413 O O . PRO A 1 170 ? -13.193 -3.405 -3.739 1.00 89.56 170 PRO A O 1
ATOM 1416 N N . PHE A 1 171 ? -11.141 -2.707 -4.275 1.00 89.00 171 PHE A N 1
ATOM 1417 C CA . PHE A 1 171 ? -10.628 -2.741 -2.907 1.00 89.00 171 PHE A CA 1
ATOM 1418 C C . PHE A 1 171 ? -10.953 -1.476 -2.111 1.00 89.00 171 PHE A C 1
ATOM 1420 O O . PHE A 1 171 ? -11.125 -1.540 -0.894 1.00 89.00 171 PHE A O 1
ATOM 1427 N N . PHE A 1 172 ? -11.095 -0.338 -2.785 1.00 84.56 172 PHE A N 1
ATOM 1428 C CA . PHE A 1 172 ? -11.517 0.916 -2.176 1.00 84.56 172 PHE A CA 1
ATOM 1429 C C . PHE A 1 172 ? -12.965 0.833 -1.686 1.00 84.56 172 PHE A C 1
ATOM 1431 O O . PHE A 1 172 ? -13.287 1.380 -0.639 1.00 84.56 172 PHE A O 1
ATOM 1438 N N . LEU A 1 173 ? -13.827 0.088 -2.384 1.00 84.50 173 LEU A N 1
ATOM 1439 C CA . LEU A 1 173 ? -15.191 -0.176 -1.915 1.00 84.50 173 LEU A CA 1
ATOM 1440 C C . LEU A 1 173 ? -15.228 -1.031 -0.639 1.00 84.50 173 LEU A C 1
ATOM 1442 O O . LEU A 1 173 ? -16.162 -0.906 0.144 1.00 84.50 173 LEU A O 1
ATOM 1446 N N . LEU A 1 174 ? -14.219 -1.880 -0.425 1.00 82.75 174 LEU A N 1
ATOM 1447 C CA . LEU A 1 174 ? -14.161 -2.794 0.719 1.00 82.75 174 LEU A CA 1
ATOM 1448 C C . LEU A 1 174 ? -13.477 -2.182 1.944 1.00 82.75 174 LEU A C 1
ATOM 1450 O O . LEU A 1 174 ? -13.903 -2.431 3.065 1.00 82.75 174 LEU A O 1
ATOM 1454 N N . ASN A 1 175 ? -12.402 -1.415 1.744 1.00 80.25 175 ASN A N 1
ATOM 1455 C CA . ASN A 1 175 ? -11.559 -0.925 2.842 1.00 80.25 175 ASN A CA 1
ATOM 1456 C C . ASN A 1 175 ? -11.050 0.511 2.630 1.00 80.25 175 ASN A C 1
ATOM 1458 O O . ASN A 1 175 ? -10.100 0.962 3.273 1.00 80.25 175 ASN A O 1
ATOM 1462 N N . GLY A 1 176 ? -11.646 1.234 1.680 1.00 84.38 176 GLY A N 1
ATOM 1463 C CA . GLY A 1 176 ? -11.321 2.626 1.406 1.00 84.38 176 GLY A CA 1
ATOM 1464 C C . GLY A 1 176 ? -9.834 2.847 1.100 1.00 84.38 176 GLY A C 1
ATOM 1465 O O . GLY A 1 176 ? -9.195 2.022 0.435 1.00 84.38 176 GLY A O 1
ATOM 1466 N N . PRO A 1 177 ? -9.250 3.947 1.604 1.00 80.06 177 PRO A N 1
ATOM 1467 C CA . PRO A 1 177 ? -7.839 4.281 1.408 1.00 80.06 177 PRO A CA 1
ATOM 1468 C C . PRO A 1 177 ? -6.842 3.252 1.969 1.00 80.06 177 PRO A C 1
ATOM 1470 O O . PRO A 1 177 ? -5.691 3.226 1.536 1.00 80.06 177 PRO A O 1
ATOM 1473 N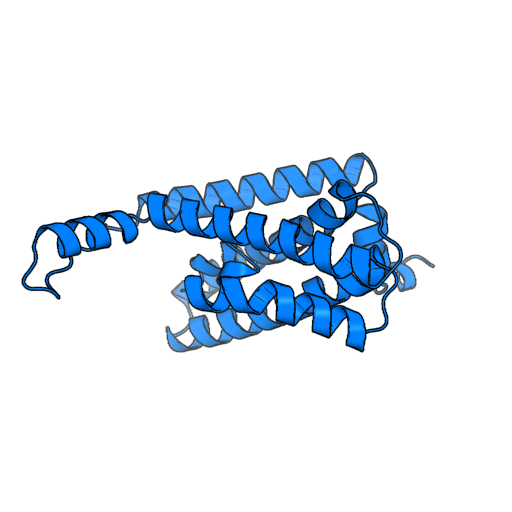 N . LEU A 1 178 ? -7.258 2.396 2.910 1.00 81.94 178 LEU A N 1
ATOM 1474 C CA . LEU A 1 178 ? -6.386 1.392 3.536 1.00 81.94 178 LEU A CA 1
ATOM 1475 C C . LEU A 1 178 ? -5.998 0.265 2.571 1.00 81.94 178 LEU A C 1
ATOM 1477 O O . LEU A 1 178 ? -5.024 -0.451 2.791 1.00 81.94 178 LEU A O 1
ATOM 1481 N N . SER A 1 179 ? -6.724 0.138 1.460 1.00 77.12 179 SER A N 1
ATOM 1482 C CA . SER A 1 179 ? -6.462 -0.853 0.415 1.00 77.12 179 SER A CA 1
ATOM 1483 C C . SER A 1 179 ? -5.096 -0.711 -0.269 1.00 77.12 179 SER A C 1
ATOM 1485 O O . SER A 1 179 ? -4.514 -1.720 -0.663 1.00 77.12 179 SER A O 1
ATOM 1487 N N . ILE A 1 180 ? -4.552 0.508 -0.390 1.00 79.94 180 ILE A N 1
ATOM 1488 C CA . ILE A 1 180 ? -3.216 0.744 -0.979 1.00 79.94 180 ILE A CA 1
ATOM 1489 C C . ILE A 1 180 ? -2.098 0.727 0.055 1.00 79.94 180 ILE A C 1
ATOM 1491 O O . ILE A 1 180 ? -0.922 0.752 -0.306 1.00 79.94 180 ILE A O 1
ATOM 1495 N N . SER A 1 181 ? -2.458 0.743 1.337 1.00 82.31 181 SER A N 1
ATOM 1496 C CA . SER A 1 181 ? -1.511 0.790 2.432 1.00 82.31 181 SER A CA 1
ATOM 1497 C C . SER A 1 181 ? -2.163 0.345 3.753 1.00 82.31 181 SER A C 1
ATOM 1499 O O . SER A 1 181 ? -2.950 1.095 4.342 1.00 82.31 181 SER A O 1
ATOM 1501 N N . PRO A 1 182 ? -1.776 -0.829 4.283 1.00 79.12 182 PRO A N 1
ATOM 1502 C CA . PRO A 1 182 ? -2.319 -1.329 5.542 1.00 79.12 182 PRO A CA 1
ATOM 1503 C C . PRO A 1 182 ? -1.888 -0.493 6.756 1.00 79.12 182 PRO A C 1
ATOM 1505 O O . PRO A 1 182 ? -2.609 -0.414 7.745 1.00 79.12 182 PRO A O 1
ATOM 1508 N N . TYR A 1 183 ? -0.737 0.175 6.691 1.00 76.44 183 TYR A N 1
ATOM 1509 C CA . TYR A 1 183 ? -0.190 0.982 7.788 1.00 76.44 183 TYR A CA 1
ATOM 1510 C C . TYR A 1 183 ? -0.915 2.325 7.976 1.00 76.44 183 TYR A C 1
ATOM 1512 O O . TYR A 1 183 ? -0.856 2.912 9.054 1.00 76.44 183 TYR A O 1
ATOM 1520 N N . LEU A 1 184 ? -1.661 2.804 6.970 1.00 76.44 184 LEU A N 1
ATOM 1521 C CA . LEU A 1 184 ? -2.523 3.982 7.128 1.00 76.44 184 LEU A CA 1
ATOM 1522 C C . LEU A 1 184 ? -3.676 3.750 8.121 1.00 76.44 184 LEU A C 1
ATOM 1524 O O . LEU A 1 184 ? -4.221 4.730 8.625 1.00 76.44 184 LEU A O 1
ATOM 1528 N N . SER A 1 185 ? -4.007 2.492 8.454 1.00 73.81 185 SER A N 1
ATOM 1529 C CA . SER A 1 185 ? -5.110 2.084 9.360 1.00 73.81 185 SER A CA 1
ATOM 1530 C C . SER A 1 185 ? -4.992 2.604 10.795 1.00 73.81 185 SER A C 1
ATOM 1532 O O . SER A 1 185 ? -5.842 2.352 11.643 1.00 73.81 185 SER A O 1
ATOM 1534 N N . TRP A 1 186 ? -3.905 3.306 11.069 1.00 69.62 186 TRP A N 1
ATOM 1535 C CA . TRP A 1 186 ? -3.454 3.704 12.387 1.00 69.62 186 TRP A CA 1
ATOM 1536 C C . TRP A 1 186 ? -3.366 5.217 12.554 1.00 69.62 186 TRP A C 1
ATOM 1538 O O . TRP A 1 186 ? -3.225 5.705 13.672 1.00 69.62 186 TRP A O 1
ATOM 1548 N N . LEU A 1 187 ? -3.395 5.952 11.440 1.00 66.56 187 LEU A N 1
ATOM 1549 C CA . LEU A 1 187 ? -3.610 7.397 11.447 1.00 66.56 187 LEU A CA 1
ATOM 1550 C C . LEU A 1 187 ? -5.101 7.732 11.667 1.00 66.56 187 LEU A C 1
ATOM 1552 O O . LEU A 1 187 ? -5.435 8.904 11.838 1.00 66.56 187 LEU A O 1
ATOM 1556 N N . ILE A 1 188 ? -5.965 6.705 11.659 1.00 68.19 188 ILE A N 1
ATOM 1557 C CA . ILE A 1 188 ? -7.403 6.731 11.956 1.00 68.19 188 ILE A CA 1
ATOM 1558 C C . ILE A 1 188 ? -7.654 5.926 13.238 1.00 68.19 188 ILE A C 1
ATOM 1560 O O . ILE A 1 188 ? -8.437 6.411 14.080 1.00 68.19 188 ILE A O 1
#

Mean predicted aligned error: 6.7 Å

Solvent-accessible surface area (backbone atoms only — not comparable to full-atom values): 10026 Å² total; per-residue (Å²): 127,74,69,73,57,73,75,38,74,59,51,59,48,67,42,32,66,37,75,74,46,39,53,50,38,52,52,48,44,51,52,45,51,50,57,52,52,57,51,29,73,72,50,78,64,51,86,54,81,87,53,94,49,64,67,60,21,50,52,51,23,53,56,44,25,42,61,52,40,47,52,52,32,48,52,41,30,52,49,31,54,50,47,30,49,58,51,34,44,76,75,35,58,62,56,60,66,65,46,50,50,43,33,60,48,46,56,47,53,56,34,48,53,49,49,55,52,48,60,64,39,61,82,76,49,62,74,71,55,40,55,53,51,40,52,54,52,49,54,48,52,51,53,52,49,35,50,45,43,17,62,43,15,70,37,54,69,69,56,18,46,50,29,48,49,66,31,40,51,72,36,34,77,74,51,39,80,29,24,86,34,57,63,56,67,71,58,106

Radius of gyration: 18.05 Å; Cα contacts (8 Å, |Δi|>4): 199; chains: 1; bounding box: 59×33×43 Å